Protein AF-0000000074515059 (afdb_homodimer)

Organism: Anas platyrhynchos platyrhynchos (NCBI:txid8840)

Structure (mmCIF, N/CA/C/O backbone):
data_AF-0000000074515059-model_v1
#
loop_
_entity.id
_entity.type
_entity.pdbx_description
1 polymer 'C-type lectin domain-containing protein'
#
loop_
_atom_site.group_PDB
_atom_site.id
_atom_site.type_symbol
_atom_site.label_atom_id
_atom_site.label_alt_id
_atom_site.label_comp_id
_atom_site.label_asym_id
_atom_site.label_entity_id
_atom_site.label_seq_id
_atom_site.pdbx_PDB_ins_code
_atom_sit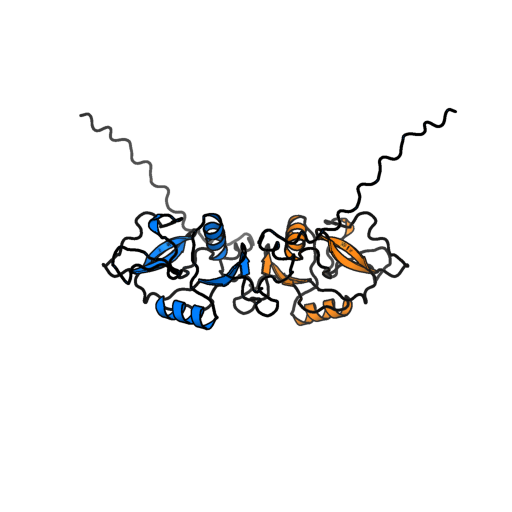e.Cartn_x
_atom_site.Cartn_y
_atom_site.Cartn_z
_atom_site.occupancy
_atom_site.B_iso_or_equiv
_atom_site.auth_seq_id
_atom_site.auth_comp_id
_atom_site.auth_asym_id
_atom_site.auth_atom_id
_atom_site.pdbx_PDB_model_num
ATOM 1 N N . CYS A 1 1 ? 17.422 -25.25 -57.438 1 23.22 1 CYS A N 1
ATOM 2 C CA . CYS A 1 1 ? 16.625 -24.969 -56.25 1 23.22 1 CYS A CA 1
ATOM 3 C C . CYS A 1 1 ? 17.469 -24.219 -55.219 1 23.22 1 CYS A C 1
ATOM 5 O O . CYS A 1 1 ? 18.422 -24.766 -54.688 1 23.22 1 CYS A O 1
ATOM 7 N N . PHE A 1 2 ? 18.172 -23.016 -55.125 1 25.89 2 PHE A N 1
ATOM 8 C CA . PHE A 1 2 ? 19.406 -22.266 -54.969 1 25.89 2 PHE A CA 1
ATOM 9 C C . PHE A 1 2 ? 19.5 -21.688 -53.562 1 25.89 2 PHE A C 1
ATOM 11 O O . PHE A 1 2 ? 18.562 -21.062 -53.062 1 25.89 2 PHE A O 1
ATOM 18 N N . THR A 1 3 ? 20.281 -22.219 -52.344 1 24.78 3 THR A N 1
ATOM 19 C CA . THR A 1 3 ? 20.172 -22.297 -50.906 1 24.78 3 THR A CA 1
ATOM 20 C C . THR A 1 3 ? 20.547 -20.969 -50.25 1 24.78 3 THR A C 1
ATOM 22 O O . THR A 1 3 ? 21.672 -20.5 -50.406 1 24.78 3 THR A O 1
ATOM 25 N N . ILE A 1 4 ? 20 -19.844 -50.125 1 27.27 4 ILE A N 1
ATOM 26 C CA . ILE A 1 4 ? 20.516 -18.484 -49.969 1 27.27 4 ILE A CA 1
ATOM 27 C C . ILE A 1 4 ? 21.031 -18.297 -48.531 1 27.27 4 ILE A C 1
ATOM 29 O O . ILE A 1 4 ? 20.344 -18.641 -47.594 1 27.27 4 ILE A O 1
ATOM 33 N N . SER A 1 5 ? 22.297 -18.297 -48.062 1 22.64 5 SER A N 1
ATOM 34 C CA . SER A 1 5 ? 23.094 -18.391 -46.844 1 22.64 5 SER A CA 1
ATOM 35 C C . SER A 1 5 ? 22.859 -17.188 -45.938 1 22.64 5 SER A C 1
ATOM 37 O O . SER A 1 5 ? 23.766 -16.375 -45.719 1 22.64 5 SER A O 1
ATOM 39 N N . TRP A 1 6 ? 21.766 -16.625 -45.688 1 29 6 TRP A N 1
ATOM 40 C CA . TRP A 1 6 ? 21.766 -15.258 -45.156 1 29 6 TRP A CA 1
ATOM 41 C C . TRP A 1 6 ? 22.5 -15.188 -43.812 1 29 6 TRP A C 1
ATOM 43 O O . TRP A 1 6 ? 22.359 -16.078 -42.969 1 29 6 TRP A O 1
ATOM 53 N N . PRO A 1 7 ? 23.578 -14.453 -43.594 1 28.53 7 PRO A N 1
ATOM 54 C CA . PRO A 1 7 ? 24.547 -14.414 -42.469 1 28.53 7 PRO A CA 1
ATOM 55 C C . PRO A 1 7 ? 23.875 -14.18 -41.125 1 28.53 7 PRO A C 1
ATOM 57 O O . PRO A 1 7 ? 22.828 -13.508 -41.062 1 28.53 7 PRO A O 1
ATOM 60 N N . ALA A 1 8 ? 24 -15 -40.125 1 26.5 8 ALA A N 1
ATOM 61 C CA . ALA A 1 8 ? 23.422 -15.25 -38.812 1 26.5 8 ALA A CA 1
ATOM 62 C C . ALA A 1 8 ? 23.656 -14.07 -37.875 1 26.5 8 ALA A C 1
ATOM 64 O O . ALA A 1 8 ? 24.812 -13.703 -37.625 1 26.5 8 ALA A O 1
ATOM 65 N N . LEU A 1 9 ? 23.016 -12.953 -38 1 27.75 9 LEU A N 1
ATOM 66 C CA . LEU A 1 9 ? 23.344 -11.789 -37.188 1 27.75 9 LEU A CA 1
ATOM 67 C C . LEU A 1 9 ? 23.594 -12.18 -35.75 1 27.75 9 LEU A C 1
ATOM 69 O O . LEU A 1 9 ? 22.906 -13.055 -35.219 1 27.75 9 LEU A O 1
ATOM 73 N N . PRO A 1 10 ? 24.75 -11.977 -35.25 1 27.33 10 PRO A N 1
ATOM 74 C CA . PRO A 1 10 ? 25.219 -12.383 -33.906 1 27.33 10 PRO A CA 1
ATOM 75 C C . PRO A 1 10 ? 24.234 -12.039 -32.812 1 27.33 10 PRO A C 1
ATOM 77 O O . PRO A 1 10 ? 23.438 -11.102 -32.938 1 27.33 10 PRO A O 1
ATOM 80 N N . LEU A 1 11 ? 23.766 -12.906 -32.156 1 25.47 11 LEU A N 1
ATOM 81 C CA . LEU A 1 11 ? 22.797 -12.977 -31.062 1 25.47 11 LEU A CA 1
ATOM 82 C C . LEU A 1 11 ? 23.156 -12.023 -29.938 1 25.47 11 LEU A C 1
ATOM 84 O O . LEU A 1 11 ? 24.312 -11.969 -29.516 1 25.47 11 LEU A O 1
ATOM 88 N N . PRO A 1 12 ? 22.562 -10.914 -29.844 1 24.06 12 PRO A N 1
ATOM 89 C CA . PRO A 1 12 ? 22.953 -9.906 -28.859 1 24.06 12 PRO A CA 1
ATOM 90 C C . PRO A 1 12 ? 23.266 -10.508 -27.484 1 24.06 12 PRO A C 1
ATOM 92 O O . PRO A 1 12 ? 22.688 -11.539 -27.125 1 24.06 12 PRO A O 1
ATOM 95 N N . THR A 1 13 ? 24.484 -10.547 -27.062 1 24.91 13 THR A N 1
ATOM 96 C CA . THR A 1 13 ? 25.109 -10.844 -25.781 1 24.91 13 THR A CA 1
ATOM 97 C C . THR A 1 13 ? 24.234 -10.359 -24.625 1 24.91 13 THR A C 1
ATOM 99 O O . THR A 1 13 ? 23.703 -9.25 -24.672 1 24.91 13 THR A O 1
ATOM 102 N N . CYS A 1 14 ? 23.547 -11.164 -24.031 1 24.34 14 CYS A N 1
ATOM 103 C CA . CYS A 1 14 ? 22.766 -11.039 -22.797 1 24.34 14 CYS A CA 1
ATOM 104 C C . CYS A 1 14 ? 23.5 -10.211 -21.766 1 24.34 14 CYS A C 1
ATOM 106 O O . CYS A 1 14 ? 24.625 -10.547 -21.375 1 24.34 14 CYS A O 1
ATOM 108 N N . LEU A 1 15 ? 23.453 -8.891 -21.844 1 24.7 15 LEU A N 1
ATOM 109 C CA . LEU A 1 15 ? 24.047 -7.895 -20.953 1 24.7 15 LEU A CA 1
ATOM 110 C C . LEU A 1 15 ? 24.031 -8.383 -19.5 1 24.7 15 LEU A C 1
ATOM 112 O O . LEU A 1 15 ? 22.984 -8.695 -18.953 1 24.7 15 LEU A O 1
ATOM 116 N N . VAL A 1 16 ? 24.938 -9.055 -19.031 1 26.5 16 VAL A N 1
ATOM 117 C CA . VAL A 1 16 ? 25.438 -9.172 -17.672 1 26.5 16 VAL A CA 1
ATOM 118 C C . VAL A 1 16 ? 25.328 -7.828 -16.953 1 26.5 16 VAL A C 1
ATOM 120 O O . VAL A 1 16 ? 25.812 -6.812 -17.453 1 26.5 16 VAL A O 1
ATOM 123 N N . CYS A 1 17 ? 24.234 -7.516 -16.391 1 28.61 17 CYS A N 1
ATOM 124 C CA . CYS A 1 17 ? 24.266 -6.297 -15.586 1 28.61 17 CYS A CA 1
ATOM 125 C C . CYS A 1 17 ? 25.578 -6.188 -14.82 1 28.61 17 CYS A C 1
ATOM 127 O O . CYS A 1 17 ? 25.828 -6.973 -13.906 1 28.61 17 CYS A O 1
ATOM 129 N N . GLU A 1 18 ? 26.594 -6.027 -15.445 1 27.62 18 GLU A N 1
ATOM 130 C CA . GLU A 1 18 ? 27.812 -5.547 -14.797 1 27.62 18 GLU A CA 1
ATOM 131 C C . GLU A 1 18 ? 27.5 -4.488 -13.75 1 27.62 18 GLU A C 1
ATOM 133 O O . GLU A 1 18 ? 26.734 -3.561 -14 1 27.62 18 GLU A O 1
ATOM 138 N N . GLU A 1 19 ? 27.641 -4.832 -12.469 1 30.92 19 GLU A N 1
ATOM 139 C CA . GLU A 1 19 ? 27.906 -3.977 -11.32 1 30.92 19 GLU A CA 1
ATOM 140 C C . GLU A 1 19 ? 28.891 -2.859 -11.672 1 30.92 19 GLU A C 1
ATOM 142 O O . GLU A 1 19 ? 30.094 -3.086 -11.742 1 30.92 19 GLU A O 1
ATOM 147 N N . GLU A 1 20 ? 28.703 -2.062 -12.664 1 30.72 20 GLU A N 1
ATOM 148 C CA . GLU A 1 20 ? 29.703 -0.989 -12.672 1 30.72 20 GLU A CA 1
ATOM 149 C C . GLU A 1 20 ? 29.797 -0.326 -11.297 1 30.72 20 GLU A C 1
ATOM 151 O O . GLU A 1 20 ? 28.781 -0.035 -10.664 1 30.72 20 GLU A O 1
ATOM 156 N N . GLU A 1 21 ? 30.938 -0.266 -10.5 1 32.47 21 GLU A N 1
ATOM 157 C CA . GLU A 1 21 ? 31.547 0.216 -9.258 1 32.47 21 GLU A CA 1
ATOM 158 C C . GLU A 1 21 ? 31.109 1.643 -8.945 1 32.47 21 GLU A C 1
ATOM 160 O O . GLU A 1 21 ? 30.828 1.974 -7.789 1 32.47 21 GLU A O 1
ATOM 165 N N . GLY A 1 22 ? 31.578 2.744 -9.648 1 31.02 22 GLY A N 1
ATOM 166 C CA . GLY A 1 22 ? 32 4.047 -9.172 1 31.02 22 GLY A CA 1
ATOM 167 C C . GLY A 1 22 ? 30.859 4.945 -8.742 1 31.02 22 GLY A C 1
ATOM 168 O O . GLY A 1 22 ? 31.031 5.773 -7.848 1 31.02 22 GLY A O 1
ATOM 169 N N . LEU A 1 23 ? 30.062 5.598 -9.656 1 32.12 23 LEU A N 1
ATOM 170 C CA . LEU A 1 23 ? 29.234 6.754 -9.312 1 32.12 23 LEU A CA 1
ATOM 171 C C . LEU A 1 23 ? 28.094 6.352 -8.398 1 32.12 23 LEU A C 1
ATOM 173 O O . LEU A 1 23 ? 27.547 5.254 -8.531 1 32.12 23 LEU A O 1
ATOM 177 N N . GLY A 1 24 ? 27.938 6.902 -7.152 1 34 24 GLY A N 1
ATOM 178 C CA . GLY A 1 24 ? 27.031 6.77 -6.02 1 34 24 GLY A CA 1
ATOM 179 C C . GLY A 1 24 ? 25.594 6.492 -6.43 1 34 24 GLY A C 1
ATOM 180 O O . GLY A 1 24 ? 24.688 7.25 -6.082 1 34 24 GLY A O 1
ATOM 181 N N . PHE A 1 25 ? 25.453 6.207 -7.68 1 35.59 25 PHE A N 1
ATOM 182 C CA . PHE A 1 25 ? 24.062 6.039 -8.07 1 35.59 25 PHE A CA 1
ATOM 183 C C . PHE A 1 25 ? 23.328 5.109 -7.109 1 35.59 25 PHE A C 1
ATOM 185 O O . PHE A 1 25 ? 23.812 4.008 -6.82 1 35.59 25 PHE A O 1
ATOM 192 N N . ARG A 1 26 ? 22.609 5.738 -6.188 1 37.44 26 ARG A N 1
ATOM 193 C CA . ARG A 1 26 ? 21.734 4.926 -5.336 1 37.44 26 ARG A CA 1
ATOM 194 C C . ARG A 1 26 ? 21.219 3.705 -6.09 1 37.44 26 ARG A C 1
ATOM 196 O O . ARG A 1 26 ? 20.672 3.832 -7.188 1 37.44 26 ARG A O 1
ATOM 203 N N . ALA A 1 27 ? 21.844 2.652 -6.047 1 42.72 27 ALA A N 1
ATOM 204 C CA . ALA A 1 27 ? 21.453 1.366 -6.617 1 42.72 27 ALA A CA 1
ATOM 205 C C . ALA A 1 27 ? 19.938 1.281 -6.777 1 42.72 27 ALA A C 1
ATOM 207 O O . ALA A 1 27 ? 19.188 1.795 -5.941 1 42.72 27 ALA A O 1
ATOM 208 N N . PRO A 1 28 ? 19.406 1.397 -8.008 1 44.19 28 PRO A N 1
ATOM 209 C CA . PRO A 1 28 ? 17.969 1.198 -8.141 1 44.19 28 PRO A CA 1
ATOM 210 C C . PRO A 1 28 ? 17.375 0.315 -7.039 1 44.19 28 PRO A C 1
ATOM 212 O O . PRO A 1 28 ? 18.062 -0.595 -6.555 1 44.19 28 PRO A O 1
ATOM 215 N N . VAL A 1 29 ? 16.859 0.872 -5.988 1 46.47 29 VAL A N 1
ATOM 216 C CA . VAL A 1 29 ? 16.156 0.004 -5.047 1 46.47 29 VAL A CA 1
ATOM 217 C C . VAL A 1 29 ? 15.812 -1.323 -5.719 1 46.47 29 VAL A C 1
ATOM 219 O O . VAL A 1 29 ? 15.133 -1.348 -6.746 1 46.47 29 VAL A O 1
ATOM 222 N N . ARG A 1 30 ? 16.656 -2.191 -5.859 1 51.94 30 ARG A N 1
ATOM 223 C CA . ARG A 1 30 ? 16.312 -3.58 -6.164 1 51.94 30 ARG A CA 1
ATOM 224 C C . ARG A 1 30 ? 14.828 -3.848 -5.941 1 51.94 30 ARG A C 1
ATOM 226 O O . ARG A 1 30 ? 14.188 -3.164 -5.145 1 51.94 30 ARG A O 1
ATOM 233 N N . GLU A 1 31 ? 14.094 -4.449 -7 1 66.25 31 GLU A N 1
ATOM 234 C CA . GLU A 1 31 ? 12.781 -5.031 -7.258 1 66.25 31 GLU A CA 1
ATOM 235 C C . GLU A 1 31 ? 12.266 -5.801 -6.043 1 66.25 31 GLU A C 1
ATOM 237 O O . GLU A 1 31 ? 11.852 -6.953 -6.164 1 66.25 31 GLU A O 1
ATOM 242 N N . LEU A 1 32 ? 12.602 -5.203 -4.855 1 83.75 32 LEU A N 1
ATOM 243 C CA . LEU A 1 32 ? 12.133 -5.926 -3.676 1 83.75 32 LEU A CA 1
ATOM 244 C C . LEU A 1 32 ? 10.609 -5.918 -3.598 1 83.75 32 LEU A C 1
ATOM 246 O O . LEU A 1 32 ? 9.977 -4.898 -3.879 1 83.75 32 LEU A O 1
ATOM 250 N N . VAL A 1 33 ? 10.117 -6.973 -3.322 1 89.31 33 VAL A N 1
ATOM 251 C CA . VAL A 1 33 ? 8.672 -7.121 -3.168 1 89.31 33 VAL A CA 1
ATOM 252 C C . VAL A 1 33 ? 8.172 -6.215 -2.047 1 89.31 33 VAL A C 1
ATOM 254 O O . VAL A 1 33 ? 7.074 -5.664 -2.127 1 89.31 33 VAL A O 1
ATOM 257 N N . PHE A 1 34 ? 9.102 -6.051 -1.022 1 93 34 PHE A N 1
ATOM 258 C CA . PHE A 1 34 ? 8.789 -5.188 0.112 1 93 34 PHE A CA 1
ATOM 259 C C . PHE A 1 34 ? 9.906 -4.18 0.349 1 93 34 PHE A C 1
ATOM 261 O O . PHE A 1 34 ? 10.695 -4.328 1.281 1 93 34 PHE A O 1
ATOM 268 N N . PRO A 1 35 ? 9.852 -3.078 -0.308 1 92 35 PRO A N 1
ATOM 269 C CA . PRO A 1 35 ? 10.945 -2.111 -0.227 1 92 35 PRO A CA 1
ATOM 270 C C . PRO A 1 35 ? 11.133 -1.549 1.181 1 92 35 PRO A C 1
ATOM 272 O O . PRO A 1 35 ? 12.258 -1.243 1.583 1 92 35 PRO A O 1
ATOM 275 N N . CYS A 1 36 ? 10.102 -1.435 1.933 1 95.56 36 CYS A N 1
ATOM 276 C CA . CYS A 1 36 ? 10.195 -0.888 3.281 1 95.56 36 CYS A CA 1
ATOM 277 C C . CYS A 1 36 ? 10.508 -1.983 4.293 1 95.56 36 CYS A C 1
ATOM 279 O O . CYS A 1 36 ? 10.641 -1.712 5.488 1 95.56 36 CYS A O 1
ATOM 281 N N . GLY A 1 37 ? 10.609 -3.164 3.85 1 92.5 37 GLY A N 1
ATOM 282 C CA . GLY A 1 37 ? 10.883 -4.301 4.711 1 92.5 37 GLY A CA 1
ATOM 283 C C . GLY A 1 37 ? 9.656 -5.172 4.949 1 92.5 37 GLY A C 1
ATOM 284 O O . GLY A 1 37 ? 8.547 -4.656 5.125 1 92.5 37 GLY A O 1
ATOM 285 N N . PRO A 1 38 ? 9.859 -6.488 4.93 1 90.31 38 PRO A N 1
ATOM 286 C CA . PRO A 1 38 ? 8.734 -7.398 5.16 1 90.31 38 PRO A CA 1
ATOM 287 C C . PRO A 1 38 ? 8.133 -7.254 6.555 1 90.31 38 PRO A C 1
ATOM 289 O O . PRO A 1 38 ? 6.984 -7.645 6.773 1 90.31 38 PRO A O 1
ATOM 292 N N . GLU A 1 39 ? 8.922 -6.66 7.453 1 90.88 39 GLU A N 1
ATOM 293 C CA . GLU A 1 39 ? 8.453 -6.473 8.82 1 90.88 39 GLU A CA 1
ATOM 294 C C . GLU A 1 39 ? 7.797 -5.105 8.992 1 90.88 39 GLU A C 1
ATOM 296 O O . GLU A 1 39 ? 7.285 -4.789 10.07 1 90.88 39 GLU A O 1
ATOM 301 N N . ALA A 1 40 ? 7.762 -4.348 7.934 1 92.81 40 ALA A N 1
ATOM 302 C CA . ALA A 1 40 ? 7.176 -3.01 7.973 1 92.81 40 ALA A CA 1
ATOM 303 C C . ALA A 1 40 ? 6.059 -2.871 6.941 1 92.81 40 ALA A C 1
ATOM 305 O O . ALA A 1 40 ? 6.043 -1.918 6.16 1 92.81 40 ALA A O 1
ATOM 306 N N . ARG A 1 41 ? 5.098 -3.693 7.023 1 90.62 41 ARG A N 1
ATOM 307 C CA . ARG A 1 41 ? 4.066 -3.785 5.992 1 90.62 41 ARG A CA 1
ATOM 308 C C . ARG A 1 41 ? 3.059 -2.648 6.125 1 90.62 41 ARG A C 1
ATOM 310 O O . ARG A 1 41 ? 2.264 -2.41 5.215 1 90.62 41 ARG A O 1
ATOM 317 N N . GLU A 1 42 ? 3.221 -1.936 7.223 1 94.06 42 GLU A N 1
ATOM 318 C CA . GLU A 1 42 ? 2.332 -0.792 7.402 1 94.06 42 GLU A CA 1
ATOM 319 C C . GLU A 1 42 ? 2.902 0.461 6.746 1 94.06 42 GLU A C 1
ATOM 321 O O . GLU A 1 42 ? 2.234 1.495 6.684 1 94.06 42 GLU A O 1
ATOM 326 N N . TRP A 1 43 ? 4.09 0.325 6.309 1 96.62 43 TRP A N 1
ATOM 327 C CA . TRP A 1 43 ? 4.734 1.434 5.613 1 96.62 43 TRP A CA 1
ATOM 328 C C . TRP A 1 43 ? 4.598 1.282 4.102 1 96.62 43 TRP A C 1
ATOM 330 O O . TRP A 1 43 ? 4.711 0.175 3.568 1 96.62 43 TRP A O 1
ATOM 340 N N . GLU A 1 44 ? 4.363 2.357 3.441 1 95.5 44 GLU A N 1
ATOM 341 C CA . GLU A 1 44 ? 4.176 2.361 1.994 1 95.5 44 GLU A CA 1
ATOM 342 C C . GLU A 1 44 ? 5.344 3.041 1.286 1 95.5 44 GLU A C 1
ATOM 344 O O . GLU A 1 44 ? 5.793 4.109 1.704 1 95.5 44 GLU A O 1
ATOM 349 N N . TYR A 1 45 ? 5.758 2.426 0.228 1 94.69 45 TYR A N 1
ATOM 350 C CA . TYR A 1 45 ? 6.93 2.91 -0.491 1 94.69 45 TYR A CA 1
ATOM 351 C C . TYR A 1 45 ? 6.539 3.953 -1.533 1 94.69 45 TYR A C 1
ATOM 353 O O . TYR A 1 45 ? 5.535 3.795 -2.23 1 94.69 45 TYR A O 1
ATOM 361 N N . PHE A 1 46 ? 7.387 5.023 -1.582 1 96.06 46 PHE A N 1
ATOM 362 C CA . PHE A 1 46 ? 7.301 5.977 -2.682 1 96.06 46 PHE A CA 1
ATOM 363 C C . PHE A 1 46 ? 8.625 6.711 -2.865 1 96.06 46 PHE A C 1
ATOM 365 O O . PHE A 1 46 ? 9.109 7.363 -1.938 1 96.06 46 PHE A O 1
ATOM 372 N N . ASP A 1 47 ? 9.242 6.547 -3.939 1 94.25 47 ASP A N 1
ATOM 373 C CA . ASP A 1 47 ? 10.391 7.328 -4.402 1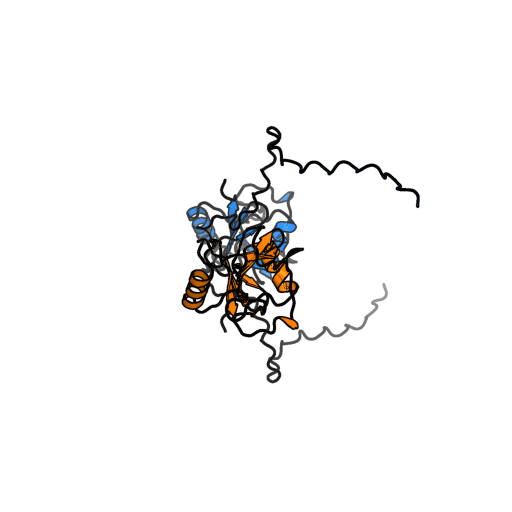 94.25 47 ASP A CA 1
ATOM 374 C C . ASP A 1 47 ? 11.516 7.324 -3.369 1 94.25 47 ASP A C 1
ATOM 376 O O . ASP A 1 47 ? 11.992 8.383 -2.957 1 94.25 47 ASP A O 1
ATOM 380 N N . GLY A 1 48 ? 11.859 6.195 -2.992 1 94.38 48 GLY A N 1
ATOM 381 C CA . GLY A 1 48 ? 13.047 6.047 -2.166 1 94.38 48 GLY A CA 1
ATOM 382 C C . GLY A 1 48 ? 12.766 6.223 -0.686 1 94.38 48 GLY A C 1
ATOM 383 O O . GLY A 1 48 ? 13.695 6.203 0.13 1 94.38 48 GLY A O 1
ATOM 384 N N . LYS A 1 49 ? 11.492 6.387 -0.382 1 97.25 49 LYS A N 1
ATOM 385 C CA . LYS A 1 49 ? 11.125 6.566 1.021 1 97.25 49 LYS A CA 1
ATOM 386 C C . LYS A 1 49 ? 9.922 5.703 1.392 1 97.25 49 LYS A C 1
ATOM 388 O O . LYS A 1 49 ? 9.242 5.176 0.514 1 97.25 49 LYS A O 1
ATOM 393 N N . CYS A 1 50 ? 9.789 5.516 2.686 1 98.12 50 CYS A N 1
ATOM 394 C CA . CYS A 1 50 ? 8.656 4.793 3.258 1 98.12 50 CYS A CA 1
ATOM 395 C C . CYS A 1 50 ? 7.781 5.719 4.094 1 98.12 50 CYS A C 1
ATOM 397 O O . CYS A 1 50 ? 8.289 6.566 4.828 1 98.12 50 CYS A O 1
ATOM 399 N N . TYR A 1 51 ? 6.516 5.527 3.947 1 98.56 51 TYR A N 1
ATOM 400 C CA . TYR A 1 51 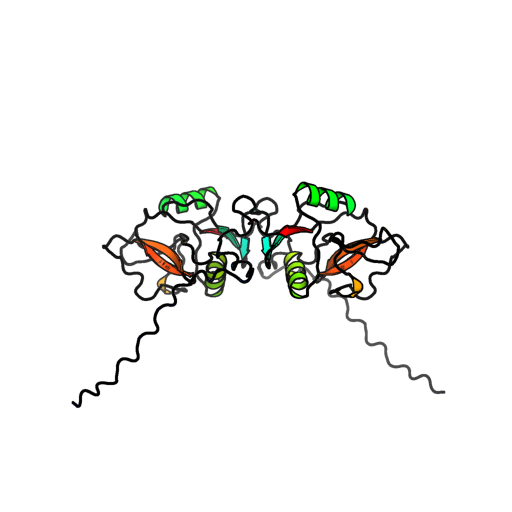? 5.555 6.426 4.574 1 98.56 51 TYR A CA 1
ATOM 401 C C . TYR A 1 51 ? 4.586 5.656 5.461 1 98.56 51 TYR A C 1
ATOM 403 O O . TYR A 1 51 ? 4.141 4.562 5.105 1 98.56 51 TYR A O 1
ATOM 411 N N . TYR A 1 52 ? 4.301 6.234 6.59 1 98.38 52 TYR A N 1
ATOM 412 C CA . TYR A 1 52 ? 3.348 5.691 7.551 1 98.38 52 TYR A CA 1
ATOM 413 C C . TYR A 1 52 ? 2.133 6.602 7.688 1 98.38 52 TYR A C 1
ATOM 415 O O . TYR A 1 52 ? 2.264 7.77 8.07 1 98.38 52 TYR A O 1
ATOM 423 N N . PHE A 1 53 ? 0.989 6.07 7.293 1 98 53 PHE A N 1
ATOM 424 C CA . PHE A 1 53 ? -0.278 6.766 7.473 1 98 53 PHE A CA 1
ATOM 425 C C . PHE A 1 53 ? -0.965 6.316 8.758 1 98 53 PHE A C 1
ATOM 427 O O . PHE A 1 53 ? -1.365 5.156 8.883 1 98 53 PHE A O 1
ATOM 434 N N . SER A 1 54 ? -1.169 7.258 9.672 1 97.88 54 SER A N 1
ATOM 435 C CA . SER A 1 54 ? -1.617 6.895 11.016 1 97.88 54 SER A CA 1
ATOM 436 C C . SER A 1 54 ? -3.078 6.457 11.008 1 97.88 54 SER A C 1
ATOM 438 O O . SER A 1 54 ? -3.842 6.836 10.117 1 97.88 54 SER A O 1
ATOM 440 N N . ILE A 1 55 ? -3.416 5.668 12.023 1 95.12 55 ILE A N 1
ATOM 441 C CA . ILE A 1 55 ? -4.805 5.309 12.289 1 95.12 55 ILE A CA 1
ATOM 442 C C . ILE A 1 55 ? -5.363 6.211 13.391 1 95.12 55 ILE A C 1
ATOM 444 O O . ILE A 1 55 ? -6.504 6.676 13.297 1 95.12 55 ILE A O 1
ATOM 448 N N . ASP A 1 56 ? -4.465 6.59 14.258 1 96.44 56 ASP A N 1
ATOM 449 C CA . ASP A 1 56 ? -4.863 7.426 15.391 1 96.44 56 ASP A CA 1
ATOM 450 C C . ASP A 1 56 ? -4.797 8.906 15.023 1 96.44 56 ASP A C 1
ATOM 452 O O . ASP A 1 56 ? -4 9.312 14.18 1 96.44 56 ASP A O 1
ATOM 456 N N . ARG A 1 57 ? -5.668 9.609 15.711 1 98.19 57 ARG A N 1
ATOM 457 C CA . ARG A 1 57 ? -5.645 11.062 15.617 1 98.19 57 ARG A CA 1
ATOM 458 C C . ARG A 1 57 ? -4.98 11.68 16.844 1 98.19 57 ARG A C 1
ATOM 460 O O . ARG A 1 57 ? -5.156 11.188 17.969 1 98.19 57 ARG A O 1
ATOM 467 N N . MET A 1 58 ? -4.238 12.742 16.625 1 98.81 58 MET A N 1
ATOM 468 C CA . MET A 1 58 ? -3.572 13.414 17.734 1 98.81 58 MET A CA 1
ATOM 469 C C . MET A 1 58 ? -3.125 14.82 17.344 1 98.81 58 MET A C 1
ATOM 471 O O . MET A 1 58 ? -3.393 15.266 16.219 1 98.81 58 MET A O 1
ATOM 475 N N . SER A 1 59 ? -2.555 15.547 18.266 1 98.88 59 SER A N 1
ATOM 476 C CA . SER A 1 59 ? -2.031 16.875 18.016 1 98.88 59 SER A CA 1
ATOM 477 C C . SER A 1 59 ? -0.741 16.828 17.203 1 98.88 59 SER A C 1
ATOM 479 O O . SER A 1 59 ? -0.142 15.758 17.047 1 98.88 59 SER A O 1
ATOM 481 N N . TRP A 1 60 ? -0.371 17.984 16.734 1 98.88 60 TRP A N 1
ATOM 482 C CA . TRP A 1 60 ? 0.809 18.047 15.883 1 98.88 60 TRP A CA 1
ATOM 483 C C . TRP A 1 60 ? 2.061 17.625 16.641 1 98.88 60 TRP A C 1
ATOM 485 O O . TRP A 1 60 ? 2.873 16.844 16.141 1 98.88 60 TRP A O 1
ATOM 495 N N . TYR A 1 61 ? 2.17 18.062 17.875 1 98.81 61 TYR A N 1
ATOM 496 C CA . TYR A 1 61 ? 3.377 17.781 18.641 1 98.81 61 TYR A CA 1
ATOM 497 C C . TYR A 1 61 ? 3.43 16.312 19.062 1 98.81 61 TYR A C 1
ATOM 499 O O . TYR A 1 61 ? 4.5 15.703 19.062 1 98.81 61 TYR A O 1
ATOM 507 N N . LYS A 1 62 ? 2.324 15.758 19.391 1 98.88 62 LYS A N 1
ATOM 508 C CA . LYS A 1 62 ? 2.275 14.328 19.688 1 98.88 62 LYS A CA 1
ATOM 509 C C . LYS A 1 62 ? 2.596 13.5 18.438 1 98.88 62 LYS A C 1
ATOM 511 O O . LYS A 1 62 ? 3.289 12.484 18.531 1 98.88 62 LYS A O 1
ATOM 516 N N . ALA A 1 63 ? 2.062 13.945 17.359 1 98.94 63 ALA A N 1
ATOM 517 C CA . ALA A 1 63 ? 2.354 13.281 16.094 1 98.94 63 ALA A CA 1
ATOM 518 C C . ALA A 1 63 ? 3.848 13.305 15.797 1 98.94 63 ALA A C 1
ATOM 520 O O . ALA A 1 63 ? 4.422 12.297 15.383 1 98.94 63 ALA A O 1
ATOM 521 N N . LYS A 1 64 ? 4.445 14.492 15.992 1 98.94 64 LYS A N 1
ATOM 522 C CA . LYS A 1 64 ? 5.887 14.625 15.805 1 98.94 64 LYS A CA 1
ATOM 523 C C . LYS A 1 64 ? 6.648 13.617 16.656 1 98.94 64 LYS A C 1
ATOM 525 O O . LYS A 1 64 ? 7.547 12.93 16.156 1 98.94 64 LYS A O 1
ATOM 530 N N . THR A 1 65 ? 6.258 13.5 17.844 1 98.88 65 THR A N 1
ATOM 531 C CA . THR A 1 65 ? 6.91 12.594 18.781 1 98.88 65 THR A CA 1
ATOM 532 C C . THR A 1 65 ? 6.699 11.141 18.359 1 98.88 65 THR A C 1
ATOM 534 O O . THR A 1 65 ? 7.625 10.328 18.422 1 98.88 65 THR A O 1
ATOM 537 N N . GLN A 1 66 ? 5.48 10.82 17.969 1 98.75 66 GLN A N 1
ATOM 538 C CA . GLN A 1 66 ? 5.184 9.461 17.531 1 98.75 66 GLN A CA 1
ATOM 539 C C . GLN A 1 66 ? 6.047 9.062 16.344 1 98.75 66 GLN A C 1
ATOM 541 O O . GLN A 1 66 ? 6.574 7.953 16.297 1 98.75 66 GLN A O 1
ATOM 546 N N . CYS A 1 67 ? 6.18 9.945 15.383 1 98.88 67 CYS A N 1
ATOM 547 C CA . CYS A 1 67 ? 7.035 9.664 14.234 1 98.88 67 CYS A CA 1
ATOM 548 C C . CYS A 1 67 ? 8.484 9.469 14.672 1 98.88 67 CYS A C 1
ATOM 550 O O . CYS A 1 67 ? 9.156 8.539 14.203 1 98.88 67 CYS A O 1
ATOM 552 N N . GLU A 1 68 ? 8.93 10.305 15.547 1 98.81 68 GLU A N 1
ATOM 553 C CA . GLU A 1 68 ? 10.297 10.172 16.047 1 98.81 68 GLU A CA 1
ATOM 554 C C . GLU A 1 68 ? 10.5 8.844 16.766 1 98.81 68 GLU A C 1
ATOM 556 O O . GLU A 1 68 ? 11.555 8.211 16.609 1 98.81 68 GLU A O 1
ATOM 561 N N . GLU A 1 69 ? 9.523 8.422 17.484 1 98.44 69 GLU A N 1
ATOM 562 C CA . GLU A 1 69 ? 9.594 7.145 18.188 1 98.44 69 GLU A CA 1
ATOM 563 C C . GLU A 1 69 ? 9.688 5.977 17.203 1 98.44 69 GLU A C 1
ATOM 565 O O . GLU A 1 69 ? 10.242 4.93 17.531 1 98.44 69 GLU A O 1
ATOM 570 N N . MET A 1 70 ? 9.203 6.207 16.016 1 97.75 70 MET A N 1
ATOM 571 C CA . MET A 1 70 ? 9.281 5.188 14.977 1 97.75 70 MET A CA 1
ATOM 572 C C . MET A 1 70 ? 10.508 5.402 14.102 1 97.75 70 MET A C 1
ATOM 574 O O . MET A 1 70 ? 10.539 4.98 12.945 1 97.75 70 MET A O 1
ATOM 578 N N . HIS A 1 71 ? 11.492 6.105 14.594 1 97.75 71 HIS A N 1
ATOM 579 C CA . HIS A 1 71 ? 12.734 6.402 13.898 1 97.75 71 HIS A CA 1
ATOM 580 C C . HIS A 1 71 ? 12.469 7.02 12.523 1 97.75 71 HIS A C 1
ATOM 582 O O . HIS A 1 71 ? 13.062 6.617 11.531 1 97.75 71 HIS A O 1
ATOM 588 N N . SER A 1 72 ? 11.562 7.848 12.539 1 98.69 72 SER A N 1
ATOM 589 C CA . SER A 1 72 ? 11.117 8.586 11.359 1 98.69 72 SER A CA 1
ATOM 590 C C . SER A 1 72 ? 10.812 10.047 11.703 1 98.69 72 SER A C 1
ATOM 592 O O . SER A 1 72 ? 11.289 10.562 12.719 1 98.69 72 SER A O 1
ATOM 594 N N . ARG A 1 73 ? 10.125 10.781 10.812 1 98.81 73 ARG A N 1
ATOM 595 C CA . ARG A 1 73 ? 9.703 12.156 11.023 1 98.81 73 ARG A CA 1
ATOM 596 C C . ARG A 1 73 ? 8.383 12.445 10.328 1 98.81 73 ARG A C 1
ATOM 598 O O . ARG A 1 73 ? 7.969 11.695 9.445 1 98.81 73 ARG A O 1
ATOM 605 N N . LEU A 1 74 ? 7.773 13.508 10.75 1 98.94 74 LEU A N 1
ATOM 606 C CA . LEU A 1 74 ? 6.648 13.984 9.953 1 98.94 74 LEU A CA 1
ATOM 607 C C . LEU A 1 74 ? 7.082 14.273 8.516 1 98.94 74 LEU A C 1
ATOM 609 O O . LEU A 1 74 ? 8.172 14.812 8.289 1 98.94 74 LEU A O 1
ATOM 613 N N . ALA A 1 75 ? 6.207 13.992 7.613 1 98.88 75 ALA A N 1
ATOM 614 C CA . ALA A 1 75 ? 6.555 13.977 6.195 1 98.88 75 ALA A CA 1
ATOM 615 C C . ALA A 1 75 ? 6.867 15.383 5.695 1 98.88 75 ALA A C 1
ATOM 617 O O . ALA A 1 75 ? 6.203 16.344 6.082 1 98.88 75 ALA A O 1
ATOM 618 N N . ILE A 1 76 ? 7.895 15.453 4.867 1 98.44 76 ILE A N 1
ATOM 619 C CA . ILE A 1 76 ? 8.289 16.656 4.145 1 98.44 76 ILE A CA 1
ATOM 620 C C . ILE A 1 76 ? 7.785 16.578 2.703 1 98.44 76 ILE A C 1
ATOM 622 O O . ILE A 1 76 ? 8.133 15.648 1.967 1 98.44 76 ILE A O 1
ATOM 626 N N . ILE A 1 77 ? 6.906 17.453 2.33 1 98.12 77 ILE A N 1
ATOM 627 C CA . ILE A 1 77 ? 6.41 17.469 0.958 1 98.12 77 ILE A CA 1
ATOM 628 C C . ILE A 1 77 ? 7.133 18.547 0.159 1 98.12 77 ILE A C 1
ATOM 630 O O . ILE A 1 77 ? 6.766 19.719 0.218 1 98.12 77 ILE A O 1
ATOM 634 N N . ASN A 1 78 ? 8.07 18.109 -0.572 1 96.25 78 ASN A N 1
ATOM 635 C CA . ASN A 1 78 ? 8.945 19.094 -1.201 1 96.25 78 ASN A CA 1
ATOM 636 C C . ASN A 1 78 ? 9 18.906 -2.715 1 96.25 78 ASN A C 1
ATOM 638 O O . ASN A 1 78 ? 9.906 19.406 -3.375 1 96.25 78 ASN A O 1
ATOM 642 N N . SER A 1 79 ? 8.07 18.156 -3.275 1 95.81 79 SER A N 1
ATOM 643 C CA . SER A 1 79 ? 7.992 17.969 -4.719 1 95.81 79 SER A CA 1
ATOM 644 C C . SER A 1 79 ? 6.555 17.719 -5.168 1 95.81 79 SER A C 1
ATOM 646 O O . SER A 1 79 ? 5.719 17.281 -4.371 1 95.81 79 SER A O 1
ATOM 648 N N . PHE A 1 80 ? 6.398 18.016 -6.426 1 96.62 80 PHE A N 1
ATOM 649 C CA . PHE A 1 80 ? 5.078 17.797 -7.008 1 96.62 80 PHE A CA 1
ATOM 650 C C . PHE A 1 80 ? 4.715 16.312 -6.98 1 96.62 80 PHE A C 1
ATOM 652 O O . PHE A 1 80 ? 3.57 15.953 -6.699 1 96.62 80 PHE A O 1
ATOM 659 N N . ALA A 1 81 ? 5.672 15.461 -7.242 1 97.06 81 ALA A N 1
ATOM 660 C CA . ALA A 1 81 ? 5.434 14.016 -7.23 1 97.06 81 ALA A CA 1
ATOM 661 C C . ALA A 1 81 ? 5.004 13.539 -5.844 1 97.06 81 ALA A C 1
ATOM 663 O O . ALA A 1 81 ? 4.035 12.789 -5.711 1 97.06 81 ALA A O 1
ATOM 664 N N . LYS A 1 82 ? 5.727 13.922 -4.879 1 97.25 82 LYS A N 1
ATOM 665 C CA . LYS A 1 82 ? 5.379 13.547 -3.512 1 97.25 82 LYS A CA 1
ATOM 666 C C . LYS A 1 82 ? 4.016 14.109 -3.115 1 97.25 82 LYS A C 1
ATOM 668 O O . LYS A 1 82 ? 3.229 13.43 -2.451 1 97.25 82 LYS A O 1
ATOM 673 N N . GLN A 1 83 ? 3.688 15.359 -3.531 1 98.06 83 GLN A N 1
ATOM 674 C CA . GLN A 1 83 ? 2.379 15.961 -3.289 1 98.06 83 GLN A CA 1
ATOM 675 C C . GLN A 1 83 ? 1.263 15.109 -3.877 1 98.06 83 GLN A C 1
ATOM 677 O O . GLN A 1 83 ? 0.256 14.852 -3.213 1 98.06 83 GLN A O 1
ATOM 682 N N . ASN A 1 84 ? 1.428 14.703 -5.055 1 97.5 84 ASN A N 1
ATOM 683 C CA . ASN A 1 84 ? 0.425 13.875 -5.719 1 97.5 84 ASN A CA 1
ATOM 684 C C . ASN A 1 84 ? 0.229 12.547 -4.996 1 97.5 84 ASN A C 1
ATOM 686 O O . ASN A 1 84 ? -0.903 12.102 -4.805 1 97.5 84 ASN A O 1
ATOM 690 N N . PHE A 1 85 ? 1.295 11.953 -4.633 1 96.75 85 PHE A N 1
ATOM 691 C CA . PHE A 1 85 ? 1.252 10.703 -3.875 1 96.75 85 PHE A CA 1
ATOM 692 C C . PHE A 1 85 ? 0.437 10.875 -2.6 1 96.75 85 PHE A C 1
ATOM 694 O O . PHE A 1 85 ? -0.465 10.086 -2.32 1 96.75 85 PHE A O 1
ATOM 701 N N . VAL A 1 86 ? 0.726 11.938 -1.876 1 97.88 86 VAL A N 1
ATOM 702 C CA . VAL A 1 86 ? 0.069 12.211 -0.601 1 97.88 86 VAL A CA 1
ATOM 703 C C . VAL A 1 86 ? -1.407 12.516 -0.834 1 97.88 86 VAL A C 1
ATOM 705 O O . VAL A 1 86 ? -2.275 12.016 -0.113 1 97.88 86 VAL A O 1
ATOM 708 N N . MET A 1 87 ? -1.7 13.289 -1.847 1 96.75 87 MET A N 1
ATOM 709 C CA . MET A 1 87 ? -3.07 13.672 -2.174 1 96.75 87 MET A CA 1
ATOM 710 C C . MET A 1 87 ? -3.932 12.445 -2.438 1 96.75 87 MET A C 1
ATOM 712 O O . MET A 1 87 ? -5.027 12.32 -1.886 1 96.75 87 MET A O 1
ATOM 716 N N . PHE A 1 88 ? -3.412 11.586 -3.168 1 92.62 88 PHE A N 1
ATOM 717 C CA . PHE A 1 88 ? -4.176 10.406 -3.549 1 92.62 88 PHE A CA 1
ATOM 718 C C . PHE A 1 88 ? -4.324 9.453 -2.369 1 92.62 88 PHE A C 1
ATOM 720 O O . PHE A 1 88 ? -5.371 8.828 -2.197 1 92.62 88 PHE A O 1
ATOM 727 N N . ARG A 1 89 ? -3.367 9.422 -1.595 1 94.56 89 ARG A N 1
ATOM 728 C CA . ARG A 1 89 ? -3.348 8.398 -0.554 1 94.56 89 ARG A CA 1
ATOM 729 C C . ARG A 1 89 ? -4.152 8.844 0.665 1 94.56 89 ARG A C 1
ATOM 731 O O . ARG A 1 89 ? -4.707 8.008 1.384 1 94.56 89 ARG A O 1
ATOM 738 N N . THR A 1 90 ? -4.242 10.094 0.884 1 95.81 90 THR A N 1
ATOM 739 C CA . THR A 1 90 ? -4.883 10.57 2.105 1 95.81 90 THR A CA 1
ATOM 740 C C . THR A 1 90 ? -6.395 10.656 1.928 1 95.81 90 THR A C 1
ATOM 742 O O . THR A 1 90 ? -7.133 10.812 2.904 1 95.81 90 THR A O 1
ATOM 745 N N . ARG A 1 91 ? -6.938 10.555 0.749 1 91.19 91 ARG A N 1
ATOM 746 C CA . ARG A 1 91 ? -8.359 10.453 0.445 1 91.19 91 ARG A CA 1
ATOM 747 C C . ARG A 1 91 ? -9.141 11.578 1.115 1 91.19 91 ARG A C 1
ATOM 749 O O . ARG A 1 91 ? -10.156 11.328 1.77 1 91.19 91 ARG A O 1
ATOM 756 N N . ASN A 1 92 ? -8.625 12.742 1.073 1 93.5 92 ASN A N 1
ATOM 757 C CA . ASN A 1 92 ? -9.273 13.977 1.497 1 93.5 92 ASN A CA 1
ATOM 758 C C . ASN A 1 92 ? -9.344 14.078 3.018 1 93.5 92 ASN A C 1
ATOM 760 O O . ASN A 1 92 ? -10.039 14.945 3.555 1 93.5 92 ASN A O 1
ATOM 764 N N . GLU A 1 93 ? -8.688 13.172 3.756 1 96.12 93 GLU A N 1
ATOM 765 C CA . GLU A 1 93 ? -8.609 13.258 5.211 1 96.12 93 GLU A CA 1
ATOM 766 C C . GLU A 1 93 ? -7.477 14.188 5.645 1 96.12 93 GLU A C 1
ATOM 768 O O . GLU A 1 93 ? -6.586 14.5 4.852 1 96.12 93 GLU A O 1
ATOM 773 N N . ARG A 1 94 ? -7.547 14.578 6.867 1 98.06 94 ARG A N 1
ATOM 774 C CA . ARG A 1 94 ? -6.555 15.5 7.406 1 98.06 94 ARG A CA 1
ATOM 775 C C . ARG A 1 94 ? -5.367 14.75 7.996 1 98.06 94 ARG A C 1
ATOM 777 O O . ARG A 1 94 ? -5.539 13.906 8.891 1 98.06 94 ARG A O 1
ATOM 784 N N . PHE A 1 95 ? -4.164 15.047 7.473 1 98.88 95 PHE A N 1
ATOM 785 C CA . PHE A 1 95 ? -2.93 14.453 7.977 1 98.88 95 PHE A CA 1
ATOM 786 C C . PHE A 1 95 ? -1.903 15.539 8.289 1 98.88 95 PHE A C 1
ATOM 788 O O . PHE A 1 95 ? -1.599 16.375 7.438 1 98.88 95 PHE A O 1
ATOM 795 N N . TRP A 1 96 ? -1.419 15.469 9.508 1 98.94 96 TRP A N 1
ATOM 796 C CA . TRP A 1 96 ? -0.313 16.359 9.852 1 98.94 96 TRP A CA 1
ATOM 797 C C . TRP A 1 96 ? 0.896 16.094 8.961 1 98.94 96 TRP A C 1
ATOM 799 O O . TRP A 1 96 ? 1.212 14.938 8.656 1 98.94 96 TRP A O 1
ATOM 809 N N . ILE A 1 97 ? 1.596 17.125 8.594 1 98.94 97 ILE A N 1
ATOM 810 C CA . ILE A 1 97 ? 2.895 17.047 7.93 1 98.94 97 ILE A CA 1
ATOM 811 C C . ILE A 1 97 ? 3.918 17.859 8.719 1 98.94 97 ILE A C 1
ATOM 813 O O . ILE A 1 97 ? 3.568 18.547 9.68 1 98.94 97 ILE A O 1
ATOM 817 N N . GLY A 1 98 ? 5.188 17.812 8.328 1 98.88 98 GLY A N 1
ATOM 818 C CA . GLY A 1 98 ? 6.262 18.391 9.117 1 98.88 98 GLY A CA 1
ATOM 819 C C . GLY A 1 98 ? 6.488 19.859 8.812 1 98.88 98 GLY A C 1
ATOM 820 O O . GLY A 1 98 ? 7.621 20.297 8.602 1 98.88 98 GLY A O 1
ATOM 821 N N . LEU A 1 99 ? 5.43 20.641 8.828 1 98.75 99 LEU A N 1
ATOM 822 C CA . LEU A 1 99 ? 5.488 22.062 8.492 1 98.75 99 LEU A CA 1
ATOM 823 C C . LEU A 1 99 ? 4.848 22.906 9.586 1 98.75 99 LEU A C 1
ATOM 825 O O . LEU A 1 99 ? 3.729 22.625 10.016 1 98.75 99 LEU A O 1
ATOM 829 N N . THR A 1 100 ? 5.633 23.938 10.086 1 98.62 100 THR A N 1
ATOM 830 C CA . THR A 1 100 ? 5.141 24.766 11.172 1 98.62 100 THR A CA 1
ATOM 831 C C . THR A 1 100 ? 5.777 26.156 11.125 1 98.62 100 THR A C 1
ATOM 833 O O . THR A 1 100 ? 6.859 26.328 10.562 1 98.62 100 THR A O 1
ATOM 836 N N . ASP A 1 101 ? 5.07 27.094 11.625 1 98.25 101 ASP A N 1
ATOM 837 C CA . ASP A 1 101 ? 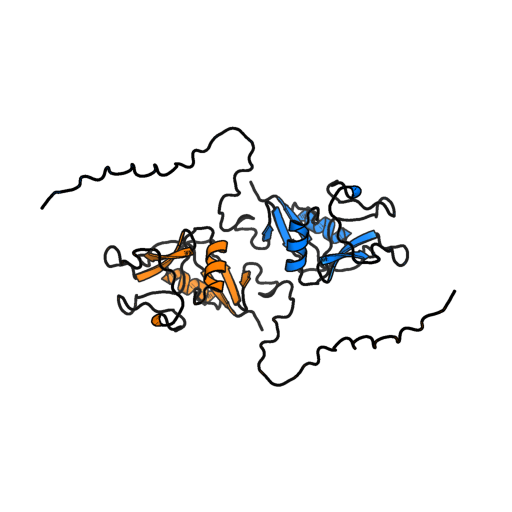5.66 28.406 11.859 1 98.25 101 ASP A CA 1
ATOM 838 C C . ASP A 1 101 ? 5.609 28.766 13.336 1 98.25 101 ASP A C 1
ATOM 840 O O . ASP A 1 101 ? 5.469 29.953 13.688 1 98.25 101 ASP A O 1
ATOM 844 N N . GLY A 1 102 ? 5.727 27.734 14.156 1 96 102 GLY A N 1
ATOM 845 C CA . GLY A 1 102 ? 5.637 27.891 15.602 1 96 102 GLY A CA 1
ATOM 846 C C . GLY A 1 102 ? 6.816 28.641 16.188 1 96 102 GLY A C 1
ATOM 847 O O . GLY A 1 102 ? 6.688 29.297 17.234 1 96 102 GLY A O 1
ATOM 848 N N . ASN A 1 103 ? 7.961 28.547 15.602 1 95.5 103 ASN A N 1
ATOM 849 C CA . ASN A 1 103 ? 9.148 29.219 16.109 1 95.5 103 ASN A CA 1
ATOM 850 C C . ASN A 1 103 ? 9.078 30.719 15.859 1 95.5 103 ASN A C 1
ATOM 852 O O . ASN A 1 103 ? 9.461 31.516 16.719 1 95.5 103 ASN A O 1
ATOM 856 N N . SER A 1 104 ? 8.672 31.094 14.656 1 95.19 104 SER A N 1
ATOM 857 C CA . SER A 1 104 ? 8.477 32.469 14.242 1 95.19 104 SER A CA 1
ATOM 858 C C . SER A 1 104 ? 7.227 32.625 13.375 1 95.19 104 SER A C 1
ATOM 860 O O . SER A 1 104 ? 7.195 32.125 12.242 1 95.19 104 SER A O 1
ATOM 862 N N . GLU A 1 105 ? 6.277 33.344 13.969 1 95.38 105 GLU A N 1
ATOM 863 C CA . GLU A 1 105 ? 5.004 33.5 13.266 1 95.38 105 GLU A CA 1
ATOM 864 C C . GLU A 1 105 ? 5.211 34.031 11.852 1 95.38 105 GLU A C 1
ATOM 866 O O . GLU A 1 105 ? 5.887 35.062 11.656 1 95.38 105 GLU A O 1
ATOM 871 N N . GLY A 1 106 ? 4.656 33.281 10.836 1 94.94 106 GLY A N 1
ATOM 872 C CA . GLY A 1 106 ? 4.77 33.688 9.445 1 94.94 106 GLY A CA 1
ATOM 873 C C . GLY A 1 106 ? 5.949 33.031 8.734 1 94.94 106 GLY A C 1
ATOM 874 O O . GLY A 1 106 ? 6.012 33.031 7.5 1 94.94 106 GLY A O 1
ATOM 875 N N . GLU A 1 107 ? 6.902 32.594 9.492 1 96.31 107 GLU A N 1
ATOM 876 C CA . GLU A 1 107 ? 8.062 31.938 8.922 1 96.31 107 GLU A CA 1
ATOM 877 C C . GLU A 1 107 ? 7.906 30.406 8.969 1 96.31 107 GLU A C 1
ATOM 879 O O . GLU A 1 107 ? 8.352 29.766 9.922 1 96.31 107 GLU A O 1
ATOM 884 N N . TRP A 1 108 ? 7.34 29.938 7.957 1 98 108 TRP A N 1
ATOM 885 C CA . TRP A 1 108 ? 7.094 28.5 7.883 1 98 108 TRP A CA 1
ATOM 886 C C . TRP A 1 108 ? 8.398 27.734 7.684 1 98 108 TRP A C 1
ATOM 888 O O . TRP A 1 108 ? 9.266 28.172 6.922 1 98 108 TRP A O 1
ATOM 898 N N . GLU A 1 109 ? 8.516 26.625 8.438 1 97.88 109 GLU A N 1
ATOM 899 C CA . GLU A 1 109 ? 9.727 25.812 8.398 1 97.88 109 GLU A CA 1
ATOM 900 C C . GLU A 1 109 ? 9.391 24.328 8.359 1 97.88 109 GLU A C 1
ATOM 902 O O . GLU A 1 109 ? 8.5 23.859 9.078 1 97.88 109 GLU A O 1
ATOM 907 N N . TRP A 1 110 ? 10.094 23.672 7.473 1 98.31 110 TRP A N 1
ATOM 908 C CA . TRP A 1 110 ? 10.055 22.219 7.527 1 98.31 110 TRP A CA 1
ATOM 909 C C . TRP A 1 110 ? 10.906 21.688 8.68 1 98.31 110 TRP A C 1
ATOM 911 O O . TRP A 1 110 ? 11.992 22.203 8.945 1 98.31 110 TRP A O 1
ATOM 921 N N . ILE A 1 111 ? 10.5 20.609 9.242 1 98.06 111 ILE A N 1
ATOM 922 C CA . ILE A 1 111 ? 11.133 20.141 10.469 1 98.06 111 ILE A CA 1
ATOM 923 C C . ILE A 1 111 ? 12.523 19.578 10.156 1 98.06 111 ILE A C 1
ATOM 925 O O . ILE A 1 111 ? 13.344 19.406 11.055 1 98.06 111 ILE A O 1
ATOM 929 N N . ASP A 1 112 ? 12.75 19.203 8.914 1 96.94 112 ASP A N 1
ATOM 930 C CA . ASP A 1 112 ? 14.055 18.625 8.586 1 96.94 112 ASP A CA 1
ATOM 931 C C . ASP A 1 112 ? 15.023 19.703 8.117 1 96.94 112 ASP A C 1
ATOM 933 O O . ASP A 1 112 ? 16.172 19.422 7.789 1 96.94 112 ASP A O 1
ATOM 937 N N . GLY A 1 113 ? 14.594 20.875 7.988 1 95.88 113 GLY A N 1
ATOM 938 C CA . GLY A 1 113 ? 15.469 21.969 7.586 1 95.88 113 GLY A CA 1
ATOM 939 C C . GLY A 1 113 ? 15.391 22.281 6.102 1 95.88 113 GLY A C 1
ATOM 940 O O . GLY A 1 113 ? 16.047 23.203 5.621 1 95.88 113 GLY A O 1
ATOM 941 N N . THR A 1 114 ? 14.562 21.516 5.352 1 95.5 114 THR A N 1
ATOM 942 C CA . THR A 1 114 ? 14.352 21.828 3.941 1 95.5 114 THR A CA 1
ATOM 943 C C . THR A 1 114 ? 13.914 23.266 3.766 1 95.5 114 THR A C 1
ATOM 945 O O . THR A 1 114 ? 13.109 23.781 4.547 1 95.5 114 THR A O 1
ATOM 948 N N . ASP A 1 115 ? 14.398 23.859 2.705 1 94.06 115 ASP A N 1
ATOM 949 C CA . ASP A 1 115 ? 14.094 25.266 2.469 1 94.06 115 ASP A CA 1
ATOM 950 C C . ASP A 1 115 ? 12.648 25.453 2.012 1 94.06 115 ASP A C 1
ATOM 952 O O . ASP A 1 115 ? 12.273 25 0.926 1 94.06 115 ASP A O 1
ATOM 956 N N . TYR A 1 116 ? 11.93 26.094 2.742 1 94.62 116 TYR A N 1
ATOM 957 C CA . TYR A 1 116 ? 10.508 26.328 2.498 1 94.62 116 TYR A CA 1
ATOM 958 C C . TYR A 1 116 ? 10.305 27.328 1.363 1 94.62 116 TYR A C 1
ATOM 960 O O . TYR A 1 116 ? 9.414 27.156 0.53 1 94.62 116 TYR A O 1
ATOM 968 N N . LYS A 1 117 ? 11.117 28.344 1.288 1 91.69 117 LYS A N 1
ATOM 969 C CA . LYS A 1 117 ? 10.922 29.453 0.372 1 91.69 117 LYS A CA 1
ATOM 970 C C . LYS A 1 117 ? 11.25 29.062 -1.063 1 91.69 117 LYS A C 1
ATOM 972 O O . LYS A 1 117 ? 10.664 29.578 -2.012 1 91.69 117 LYS A O 1
ATOM 977 N N . SER A 1 118 ? 12.094 28.047 -1.201 1 90.38 118 SER A N 1
ATOM 978 C CA . SER A 1 118 ? 12.539 27.703 -2.545 1 90.38 118 SER A CA 1
ATOM 979 C C . SER A 1 118 ? 11.961 26.359 -2.992 1 90.38 118 SER A C 1
ATOM 981 O O . SER A 1 118 ? 12.336 25.844 -4.043 1 90.38 118 SER A O 1
ATOM 983 N N . THR A 1 119 ? 11.172 25.875 -2.156 1 88.75 119 THR A N 1
ATOM 984 C CA . THR A 1 119 ? 10.664 24.547 -2.506 1 88.75 119 THR A CA 1
ATOM 985 C C . THR A 1 119 ? 9.172 24.609 -2.822 1 88.75 119 THR A C 1
ATOM 987 O O . THR A 1 119 ? 8.555 25.672 -2.73 1 88.75 119 THR A O 1
ATOM 990 N N . PHE A 1 120 ? 8.625 23.484 -3.182 1 90.62 120 PHE A N 1
ATOM 991 C CA . PHE A 1 120 ? 7.246 23.25 -3.59 1 90.62 120 PHE A CA 1
ATOM 992 C C . PHE A 1 120 ? 6.285 23.578 -2.451 1 90.62 120 PHE A C 1
ATOM 994 O O . PHE A 1 120 ? 6.559 23.266 -1.291 1 90.62 120 PHE A O 1
ATOM 1001 N N . THR A 1 121 ? 5.188 24.359 -2.734 1 96.44 121 THR A N 1
ATOM 1002 C CA . THR A 1 121 ? 4.105 24.547 -1.771 1 96.44 121 THR A CA 1
ATOM 1003 C C . THR A 1 121 ? 2.752 24.281 -2.416 1 96.44 121 THR A C 1
ATOM 1005 O O . THR A 1 121 ? 2.611 24.375 -3.639 1 96.44 121 THR A O 1
ATOM 1008 N N . PHE A 1 122 ? 1.76 23.938 -1.598 1 98.19 122 PHE A N 1
ATOM 1009 C CA . PHE A 1 122 ? 0.442 23.609 -2.135 1 98.19 122 PHE A CA 1
ATOM 1010 C C . PHE A 1 122 ? -0.655 24.031 -1.163 1 98.19 122 PHE A C 1
ATOM 1012 O O . PHE A 1 122 ? -1.528 23.234 -0.824 1 98.19 122 PHE A O 1
ATOM 1019 N N . TRP A 1 123 ? -0.608 25.203 -0.744 1 98.44 123 TRP A N 1
ATOM 1020 C CA . TRP A 1 123 ? -1.59 25.75 0.187 1 98.44 123 TRP A CA 1
ATOM 1021 C C . TRP A 1 123 ? -2.959 25.875 -0.474 1 98.44 123 TRP A C 1
ATOM 1023 O O . TRP A 1 123 ? -3.055 26.219 -1.655 1 98.44 123 TRP A O 1
ATOM 1033 N N . LYS A 1 124 ? -3.916 25.641 0.255 1 98.38 124 LYS A N 1
ATOM 1034 C CA . LYS A 1 124 ? -5.262 25.984 -0.184 1 98.38 124 LYS A CA 1
ATOM 1035 C C . LYS A 1 124 ? -5.398 27.484 -0.402 1 98.38 124 LYS A C 1
ATOM 1037 O O . LYS A 1 124 ? -4.75 28.281 0.285 1 98.38 124 LYS A O 1
ATOM 1042 N N . GLU A 1 125 ? -6.262 27.797 -1.354 1 96.94 125 GLU A N 1
ATOM 1043 C CA . GLU A 1 125 ? -6.508 29.203 -1.581 1 96.94 125 GLU A CA 1
ATOM 1044 C C . GLU A 1 125 ? -6.902 29.922 -0.287 1 96.94 125 GLU A C 1
ATOM 1046 O O . GLU A 1 125 ? -7.77 29.438 0.449 1 96.94 125 GLU A O 1
ATOM 1051 N N . GLY A 1 126 ? -6.191 31.031 0.013 1 97.5 126 GLY A N 1
ATOM 1052 C CA . GLY A 1 126 ? -6.484 31.797 1.213 1 97.5 126 GLY A CA 1
ATOM 1053 C C . GLY A 1 126 ? -5.691 31.344 2.422 1 97.5 126 GLY A C 1
ATOM 1054 O O . GLY A 1 126 ? -5.766 31.953 3.488 1 97.5 126 GLY A O 1
ATOM 1055 N N . GLU A 1 127 ? -4.969 30.266 2.256 1 97.75 127 GLU A N 1
ATOM 1056 C CA . GLU A 1 127 ? -4.145 29.75 3.34 1 97.75 127 GLU A CA 1
ATOM 1057 C C . GLU A 1 127 ? -2.662 29.984 3.07 1 97.75 127 GLU A C 1
ATOM 1059 O O . GLU A 1 127 ? -2.254 30.156 1.919 1 97.75 127 GLU A O 1
ATOM 1064 N N . PRO A 1 128 ? -1.773 29.844 4 1 97.81 128 PRO A N 1
ATOM 1065 C CA . PRO A 1 128 ? -2.146 29.859 5.418 1 97.81 128 PRO A CA 1
ATOM 1066 C C . PRO A 1 128 ? -2.705 31.203 5.863 1 97.81 128 PRO A C 1
ATOM 1068 O O . PRO A 1 128 ? -2.193 32.25 5.461 1 97.81 128 PRO A O 1
ATOM 1071 N N . ASN A 1 129 ? -3.764 31.234 6.715 1 97.19 129 ASN A N 1
ATOM 1072 C CA . ASN A 1 129 ? -4.422 32.5 7.055 1 97.19 129 ASN A CA 1
ATOM 1073 C C . ASN A 1 129 ? -4.324 32.781 8.547 1 97.19 129 ASN A C 1
ATOM 1075 O O . ASN A 1 129 ? -4.789 33.844 9.008 1 97.19 129 ASN A O 1
ATOM 1079 N N . ASN A 1 130 ? -3.74 31.922 9.32 1 97.25 130 ASN A N 1
ATOM 1080 C CA . ASN A 1 130 ? -3.58 32.125 10.758 1 97.25 130 ASN A CA 1
ATOM 1081 C C . ASN A 1 130 ? -4.895 32.531 11.414 1 97.25 130 ASN A C 1
ATOM 1083 O O . ASN A 1 130 ? -4.926 33.438 12.227 1 97.25 130 ASN A O 1
ATOM 1087 N N . SER A 1 131 ? -5.93 31.891 11.016 1 94.12 131 SER A N 1
ATOM 1088 C CA . SER A 1 131 ? -7.23 32.219 11.586 1 94.12 131 SER A CA 1
ATOM 1089 C C . SER A 1 131 ? -7.184 32.219 13.109 1 94.12 131 SER A C 1
ATOM 1091 O O . SER A 1 131 ? -6.633 31.297 13.711 1 94.12 131 SER A O 1
ATOM 1093 N N . GLY A 1 132 ? -7.676 33.375 13.703 1 94.69 132 GLY A N 1
ATOM 1094 C CA . GLY A 1 132 ? -7.652 33.5 15.148 1 94.69 132 GLY A CA 1
ATOM 1095 C C . GLY A 1 132 ? -6.266 33.75 15.703 1 94.69 132 GLY A C 1
ATOM 1096 O O . GLY A 1 132 ? -6.059 33.688 16.922 1 94.69 132 GLY A O 1
ATOM 1097 N N . ASN A 1 133 ? -5.379 33.906 14.891 1 95.5 133 ASN A N 1
ATOM 1098 C CA . ASN A 1 133 ? -3.998 34.219 15.234 1 95.5 133 ASN A CA 1
ATOM 1099 C C . ASN A 1 133 ? -3.359 33.125 16.078 1 95.5 133 ASN A C 1
ATOM 1101 O O . ASN A 1 133 ? -2.598 33.406 17 1 95.5 133 ASN A O 1
ATOM 1105 N N . ASN A 1 134 ? -3.734 31.922 15.828 1 95.94 134 ASN A N 1
ATOM 1106 C CA . ASN A 1 134 ? -3.201 30.812 16.625 1 95.94 134 ASN A CA 1
ATOM 1107 C C . ASN A 1 134 ? -3.021 29.562 15.781 1 95.94 134 ASN A C 1
ATOM 1109 O O . ASN A 1 134 ? -3.094 28.438 16.297 1 95.94 134 ASN A O 1
ATOM 1113 N N . GLU A 1 135 ? -2.982 29.688 14.5 1 98 135 GLU A N 1
ATOM 1114 C CA . GLU A 1 135 ? -2.746 28.547 13.625 1 98 135 GLU A CA 1
ATOM 1115 C C . GLU A 1 135 ? -1.279 28.469 13.211 1 98 135 GLU A C 1
ATOM 1117 O O . GLU A 1 135 ? -0.799 29.297 12.438 1 98 135 GLU A O 1
ATOM 1122 N N . ASP A 1 136 ? -0.571 27.469 13.703 1 98.56 136 ASP A N 1
ATOM 1123 C CA . ASP A 1 136 ? 0.875 27.422 13.508 1 98.56 136 ASP A CA 1
ATOM 1124 C C . ASP A 1 136 ? 1.312 26.078 12.93 1 98.56 136 ASP A C 1
ATOM 1126 O O . ASP A 1 136 ? 2.508 25.828 12.758 1 98.56 136 ASP A O 1
ATOM 1130 N N . CYS A 1 137 ? 0.387 25.188 12.695 1 98.88 137 CYS A N 1
ATOM 1131 C CA . CYS A 1 137 ? 0.707 23.844 12.219 1 98.88 137 CYS A CA 1
ATOM 1132 C C . CYS A 1 137 ? -0.064 23.516 10.945 1 98.88 137 CYS A C 1
ATOM 1134 O O . CYS A 1 137 ? -1.221 23.922 10.797 1 98.88 137 CYS A O 1
ATOM 1136 N N . ALA A 1 138 ? 0.583 22.781 10.047 1 98.81 138 ALA A N 1
ATOM 1137 C CA . ALA A 1 138 ? -0.005 22.531 8.734 1 98.81 138 ALA A CA 1
ATOM 1138 C C . ALA A 1 138 ? -0.401 21.062 8.594 1 98.81 138 ALA A C 1
ATOM 1140 O O . ALA A 1 138 ? 0.326 20.172 9.039 1 98.81 138 ALA A O 1
ATOM 1141 N N . HIS A 1 139 ? -1.525 20.828 8.055 1 98.88 139 HIS A N 1
ATOM 1142 C CA . HIS A 1 139 ? -1.954 19.5 7.629 1 98.88 139 HIS A CA 1
ATOM 1143 C C . HIS A 1 139 ? -2.426 19.516 6.18 1 98.88 139 HIS A C 1
ATOM 1145 O O . HIS A 1 139 ? -2.729 20.578 5.629 1 98.88 139 HIS A O 1
ATOM 1151 N N . VAL A 1 140 ? -2.348 18.391 5.555 1 98.69 140 VAL A N 1
ATOM 1152 C CA . VAL A 1 140 ? -3.02 18.203 4.273 1 98.69 140 VAL A CA 1
ATOM 1153 C C . VAL A 1 140 ? -4.496 17.891 4.5 1 98.69 140 VAL A C 1
ATOM 1155 O O . VAL A 1 140 ? -4.863 17.328 5.539 1 98.69 140 VAL A O 1
ATOM 1158 N N . TRP A 1 141 ? -5.277 18.266 3.537 1 97.12 141 TRP A N 1
ATOM 1159 C CA . TRP A 1 141 ? -6.719 18.078 3.643 1 97.12 141 TRP A CA 1
ATOM 1160 C C . TRP A 1 141 ? -7.336 17.797 2.275 1 97.12 141 TRP A C 1
ATOM 1162 O O . TRP A 1 141 ? -6.816 16.984 1.509 1 97.12 141 TRP A O 1
ATOM 1172 N N . THR A 1 142 ? -8.43 18.375 1.936 1 95.81 142 THR A N 1
ATOM 1173 C CA . THR A 1 142 ? -9.125 18.109 0.686 1 95.81 142 THR A CA 1
ATOM 1174 C C . THR A 1 142 ? -8.211 18.359 -0.511 1 95.81 142 THR A C 1
ATOM 1176 O O . THR A 1 142 ? -7.512 19.375 -0.564 1 95.81 142 THR A O 1
ATOM 1179 N N . SER A 1 143 ? -8.211 17.344 -1.39 1 95.25 143 SER A N 1
ATOM 1180 C CA . SER A 1 143 ? -7.418 17.406 -2.613 1 95.25 143 SER A CA 1
ATOM 1181 C C . SER A 1 143 ? -5.934 17.578 -2.301 1 95.25 143 SER A C 1
ATOM 1183 O O . SER A 1 143 ? -5.191 18.156 -3.1 1 95.25 143 SER A O 1
ATOM 1185 N N . GLY A 1 144 ? -5.598 17.266 -1.123 1 97.44 144 GLY A N 1
ATOM 1186 C CA . GLY A 1 144 ? -4.195 17.312 -0.745 1 97.44 144 GLY A CA 1
ATOM 1187 C C . GLY A 1 144 ? -3.693 18.703 -0.433 1 97.44 144 GLY A C 1
ATOM 1188 O O . GLY A 1 144 ? -2.5 18.906 -0.195 1 97.44 144 GLY A O 1
ATOM 1189 N N . GLN A 1 145 ? -4.555 19.656 -0.409 1 98.56 145 GLN A N 1
ATOM 1190 C CA . GLN A 1 145 ? -4.133 21.031 -0.167 1 98.56 145 GLN A CA 1
ATOM 1191 C C . GLN A 1 145 ? -3.793 21.25 1.305 1 98.56 145 GLN A C 1
ATOM 1193 O O . GLN A 1 145 ? -4.367 20.609 2.184 1 98.56 145 GLN A O 1
ATOM 1198 N N . TRP A 1 146 ? -2.877 22.234 1.516 1 98.75 146 TRP A N 1
ATOM 1199 C CA . TRP A 1 146 ? -2.398 22.469 2.873 1 98.75 146 TRP A CA 1
ATOM 1200 C C . TRP A 1 146 ? -3.275 23.5 3.586 1 98.75 146 TRP A C 1
ATOM 1202 O O . TRP A 1 146 ? -3.84 24.391 2.951 1 98.75 146 TRP A O 1
ATOM 1212 N N . ASN A 1 147 ? -3.41 23.312 4.863 1 98.69 147 ASN A N 1
ATOM 1213 C CA . ASN A 1 147 ? -4.156 24.219 5.723 1 98.69 147 ASN A CA 1
ATOM 1214 C C . ASN A 1 147 ? -3.48 24.391 7.078 1 98.69 147 ASN A C 1
ATOM 1216 O O . ASN A 1 147 ? -3.018 23.422 7.676 1 98.69 147 ASN A O 1
ATOM 1220 N N . ASP A 1 148 ? -3.291 25.656 7.5 1 98.62 148 ASP A N 1
ATOM 1221 C CA . ASP A 1 148 ? -2.795 25.875 8.852 1 98.62 148 ASP A CA 1
ATOM 1222 C C . ASP A 1 148 ? -3.938 25.875 9.867 1 98.62 148 ASP A C 1
ATOM 1224 O O . ASP A 1 148 ? -5.035 26.344 9.578 1 98.62 148 ASP A O 1
ATOM 1228 N N . VAL A 1 149 ? -3.686 25.234 10.953 1 98.38 149 VAL A N 1
ATOM 1229 C CA . VAL A 1 149 ? -4.648 25.141 12.047 1 98.38 149 VAL A CA 1
ATOM 1230 C C . VAL A 1 149 ? -3.916 25.141 13.391 1 98.38 149 VAL A C 1
ATOM 1232 O O . VAL A 1 149 ? -2.686 25.047 13.43 1 98.38 149 VAL A O 1
ATOM 1235 N N . TYR A 1 150 ? -4.684 25.375 14.461 1 98.19 150 TYR A N 1
ATOM 1236 C CA . TYR A 1 150 ? -4.043 25.328 15.773 1 98.19 150 TYR A CA 1
ATOM 1237 C C . TYR A 1 150 ? -3.434 23.969 16.047 1 98.19 150 TYR A C 1
ATOM 1239 O O . TYR A 1 150 ? -3.998 22.938 15.656 1 98.19 150 TYR A O 1
ATOM 1247 N N . CYS A 1 151 ? -2.355 23.906 16.719 1 98.75 151 CYS A N 1
ATOM 1248 C CA . CYS A 1 151 ? -1.497 22.719 16.781 1 98.75 151 CYS A CA 1
ATOM 1249 C C . CYS A 1 151 ? -2.125 21.641 17.641 1 98.75 151 CYS A C 1
ATOM 1251 O O . CYS A 1 151 ? -1.722 20.469 17.578 1 98.75 151 CYS A O 1
ATOM 1253 N N . THR A 1 152 ? -3.07 21.938 18.422 1 98.5 152 THR A N 1
ATOM 1254 C CA . THR A 1 152 ? -3.693 20.969 19.312 1 98.5 152 THR A CA 1
ATOM 1255 C C . THR A 1 152 ? -4.855 20.266 18.625 1 98.5 152 THR A C 1
ATOM 1257 O O . THR A 1 152 ? -5.496 19.375 19.203 1 98.5 152 THR A O 1
ATOM 1260 N N . PHE A 1 153 ? -5.164 20.75 17.375 1 98.06 153 PHE A N 1
ATOM 1261 C CA . PHE A 1 153 ? -6.176 20.047 16.594 1 98.06 153 PHE A CA 1
ATOM 1262 C C . PHE A 1 153 ? -5.832 18.562 16.484 1 98.06 153 PHE A C 1
ATOM 1264 O O . PHE A 1 153 ? -4.66 18.188 16.422 1 98.06 153 PHE A O 1
ATOM 1271 N N . GLU A 1 154 ? -6.855 17.703 16.5 1 98.62 154 GLU A N 1
ATOM 1272 C CA . GLU A 1 154 ? -6.57 16.281 16.406 1 98.62 154 GLU A CA 1
ATOM 1273 C C . GLU A 1 154 ? -6.914 15.727 15.023 1 98.62 154 GLU A C 1
ATOM 1275 O O . GLU A 1 154 ? -8.07 15.773 14.602 1 98.62 154 GLU A O 1
ATOM 1280 N N . CYS A 1 155 ? -5.98 15.258 14.344 1 98.25 155 CYS A N 1
ATOM 1281 C CA . CYS A 1 155 ? -6.148 14.578 13.062 1 98.25 155 CYS A CA 1
ATOM 1282 C C . CYS A 1 155 ? -5.066 13.531 12.852 1 98.25 155 CYS A C 1
ATOM 1284 O O . CYS A 1 155 ? -4.285 13.242 13.766 1 98.25 155 CYS A O 1
ATOM 1286 N N . TYR A 1 156 ? -5.117 12.828 11.727 1 98.5 156 TYR A N 1
ATOM 1287 C CA . TYR A 1 156 ? -4.129 11.805 11.414 1 98.5 156 TYR A CA 1
ATOM 1288 C C . TYR A 1 156 ? -2.762 12.422 11.148 1 98.5 156 TYR A C 1
ATOM 1290 O O . TYR A 1 156 ? -2.625 13.648 11.125 1 98.5 156 TYR A O 1
ATOM 1298 N N . TYR A 1 157 ? -1.774 11.57 11.102 1 98.88 157 TYR A N 1
ATOM 1299 C CA . TYR A 1 157 ? -0.436 12.086 10.82 1 98.88 157 TYR A CA 1
ATOM 1300 C C . TYR A 1 157 ? 0.302 11.18 9.844 1 98.88 157 TYR A C 1
ATOM 1302 O O . TYR A 1 157 ? -0 9.984 9.742 1 98.88 157 TYR A O 1
ATOM 1310 N N . LEU A 1 158 ? 1.191 11.805 9.125 1 98.94 158 LEU A N 1
ATOM 1311 C CA . LEU A 1 158 ? 1.983 11.148 8.094 1 98.94 158 LEU A CA 1
ATOM 1312 C C . LEU A 1 158 ? 3.469 11.195 8.43 1 98.94 158 LEU A C 1
ATOM 1314 O O . LEU A 1 158 ? 4.035 12.281 8.609 1 98.94 158 LEU A O 1
ATOM 1318 N N . CYS A 1 159 ? 4.051 9.992 8.547 1 98.94 159 CYS A N 1
ATOM 1319 C CA . CYS A 1 159 ? 5.484 9.906 8.805 1 98.94 159 CYS A CA 1
ATOM 1320 C C . CYS A 1 159 ? 6.238 9.461 7.559 1 98.94 159 CYS A C 1
ATOM 1322 O O . CYS A 1 159 ? 5.672 8.797 6.691 1 98.94 159 CYS A O 1
ATOM 1324 N N . GLU A 1 160 ? 7.516 9.852 7.516 1 98.88 160 GLU A N 1
ATOM 1325 C CA . GLU A 1 160 ? 8.383 9.359 6.445 1 98.88 160 GLU A CA 1
ATOM 1326 C C . GLU A 1 160 ? 9.75 8.953 6.984 1 98.88 160 GLU A C 1
ATOM 1328 O O . GLU A 1 160 ? 10.227 9.523 7.965 1 98.88 160 GLU A O 1
ATOM 1333 N N . LYS A 1 161 ? 10.32 7.965 6.359 1 98.44 161 LYS A N 1
ATOM 1334 C CA . LYS A 1 161 ? 11.695 7.531 6.613 1 98.44 161 LYS A CA 1
ATOM 1335 C C . LYS A 1 161 ? 12.344 6.988 5.344 1 98.44 161 LYS A C 1
ATOM 1337 O O . LYS A 1 161 ? 11.648 6.609 4.398 1 98.44 161 LYS A O 1
ATOM 1342 N N . PRO A 1 162 ? 13.633 7.055 5.312 1 96.88 162 PRO A N 1
ATOM 1343 C CA . PRO A 1 162 ? 14.289 6.457 4.148 1 96.88 162 PRO A CA 1
ATOM 1344 C C . PRO A 1 162 ? 14.086 4.945 4.07 1 96.88 162 PRO A C 1
ATOM 1346 O O . PRO A 1 162 ? 13.883 4.293 5.094 1 96.88 162 PRO A O 1
ATOM 1349 N N . VAL A 1 163 ? 14.055 4.469 2.816 1 94.81 163 VAL A N 1
ATOM 1350 C CA . VAL A 1 163 ? 14.047 3.018 2.646 1 94.81 163 VAL A CA 1
ATOM 1351 C C . VAL A 1 163 ? 15.258 2.41 3.35 1 94.81 163 VAL A C 1
ATOM 1353 O O . VAL A 1 163 ? 16.359 2.977 3.316 1 94.81 163 VAL A O 1
ATOM 1356 N N . PRO A 1 164 ? 14.969 1.252 3.957 1 90 164 PRO A N 1
ATOM 1357 C CA . PRO A 1 164 ? 16.109 0.639 4.648 1 90 16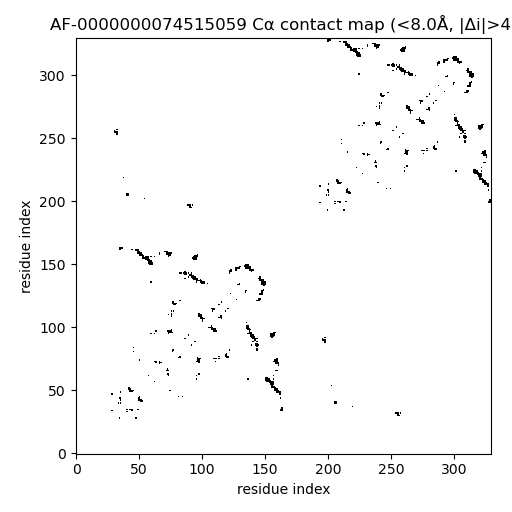4 PRO A CA 1
ATOM 1358 C C . PRO A 1 164 ? 17.219 0.234 3.691 1 90 164 PRO A C 1
ATOM 1360 O O . PRO A 1 164 ? 16.969 -0.085 2.529 1 90 164 PRO A O 1
ATOM 1363 N N . ASN A 1 165 ? 18.484 0.372 4.039 1 76.56 165 ASN A N 1
ATOM 1364 C CA . ASN A 1 165 ? 19.688 0.021 3.273 1 76.56 165 ASN A CA 1
ATOM 1365 C C . ASN A 1 165 ? 19.875 -1.491 3.213 1 76.56 165 ASN A C 1
ATOM 1367 O O . ASN A 1 165 ? 19.5 -2.209 4.137 1 76.56 165 ASN A O 1
ATOM 1371 N N . CYS B 1 1 ? -17.828 56.438 -17.422 1 23.25 1 CYS B N 1
ATOM 1372 C CA . CYS B 1 1 ? -17.344 55.406 -16.531 1 23.25 1 CYS B CA 1
ATOM 1373 C C . CYS B 1 1 ? -18.406 54.312 -16.328 1 23.25 1 CYS B C 1
ATOM 1375 O O . CYS B 1 1 ? -18.438 53.688 -15.273 1 23.25 1 CYS B O 1
ATOM 1377 N N . PHE B 1 2 ? -19.172 53.625 -17.297 1 26.3 2 PHE B N 1
ATOM 1378 C CA . PHE B 1 2 ? -20.453 53.156 -17.812 1 26.3 2 PHE B CA 1
ATOM 1379 C C . PHE B 1 2 ? -20.703 51.719 -17.344 1 26.3 2 PHE B C 1
ATOM 1381 O O . PHE B 1 2 ? -19.859 50.844 -17.516 1 26.3 2 PHE B O 1
ATOM 1388 N N . THR B 1 3 ? -21.531 51.344 -16.047 1 24.48 3 THR B N 1
ATOM 1389 C CA . THR B 1 3 ? -21.594 50.312 -15.008 1 24.48 3 THR B CA 1
ATOM 1390 C C . THR B 1 3 ? -22.109 49 -15.578 1 24.48 3 THR B C 1
ATOM 1392 O O . THR B 1 3 ? -23.281 48.906 -15.938 1 24.48 3 THR B O 1
ATOM 1395 N N . ILE B 1 4 ? -21.609 48.188 -16.453 1 28.44 4 ILE B N 1
ATOM 1396 C CA . ILE B 1 4 ? -22.312 47.219 -17.297 1 28.44 4 ILE B CA 1
ATOM 1397 C C . ILE B 1 4 ? -22.797 46.062 -16.438 1 28.44 4 ILE B C 1
ATOM 1399 O O . ILE B 1 4 ? -22.016 45.438 -15.711 1 28.44 4 ILE B O 1
ATOM 1403 N N . SER B 1 5 ? -24.094 45.906 -15.914 1 23.64 5 SER B N 1
ATOM 1404 C CA . SER B 1 5 ? -24.781 45.094 -14.914 1 23.64 5 SER B CA 1
ATOM 1405 C C . SER B 1 5 ? -24.75 43.594 -15.266 1 23.64 5 SER B C 1
ATOM 1407 O O . SER B 1 5 ? -25.594 43.125 -16.031 1 23.64 5 SER B O 1
ATOM 1409 N N . TRP B 1 6 ? -23.719 43 -15.766 1 30.06 6 TRP B N 1
ATOM 1410 C CA . TRP B 1 6 ? -23.953 41.75 -16.453 1 30.06 6 TRP B CA 1
ATOM 1411 C C . TRP B 1 6 ? -24.625 40.75 -15.523 1 30.06 6 TRP B C 1
ATOM 1413 O O . TRP B 1 6 ? -24.312 40.656 -14.336 1 30.06 6 TRP B O 1
ATOM 1423 N N . PRO B 1 7 ? -25.844 40.219 -15.812 1 29.75 7 PRO B N 1
ATOM 1424 C CA . PRO B 1 7 ? -26.734 39.406 -14.984 1 29.75 7 PRO B CA 1
ATOM 1425 C C . PRO B 1 7 ? -26.031 38.219 -14.367 1 29.75 7 PRO B C 1
ATOM 1427 O O . PRO B 1 7 ? -25.094 37.656 -14.961 1 29.75 7 PRO B O 1
ATOM 1430 N N . ALA B 1 8 ? -26.062 38.062 -13.047 1 27.3 8 ALA B N 1
ATOM 1431 C CA . ALA B 1 8 ? -25.438 37.188 -12.078 1 27.3 8 ALA B CA 1
ATOM 1432 C C . ALA B 1 8 ? -25.75 35.719 -12.367 1 27.3 8 ALA B C 1
ATOM 1434 O O . ALA B 1 8 ? -26.922 35.312 -12.367 1 27.3 8 ALA B O 1
ATOM 1435 N N . LEU B 1 9 ? -25.266 35.125 -13.461 1 28.06 9 LEU B N 1
ATOM 1436 C CA . LEU B 1 9 ? -25.656 33.75 -13.781 1 28.06 9 LEU B CA 1
ATOM 1437 C C . LEU B 1 9 ? -25.766 32.906 -12.523 1 28.06 9 LEU B C 1
ATOM 1439 O O . LEU B 1 9 ? -24.953 33.031 -11.602 1 28.06 9 LEU B O 1
ATOM 1443 N N . PRO B 1 10 ? -26.906 32.406 -12.234 1 27.39 10 PRO B N 1
ATOM 1444 C CA . PRO B 1 10 ? -27.266 31.672 -11.008 1 27.39 10 PRO B CA 1
ATOM 1445 C C . PRO B 1 10 ? -26.234 30.609 -10.633 1 27.39 10 PRO B C 1
ATOM 1447 O O . PRO B 1 10 ? -25.531 30.094 -11.508 1 27.39 10 PRO B O 1
ATOM 1450 N N . LEU B 1 11 ? -25.641 30.703 -9.602 1 25.05 11 LEU B N 1
ATOM 1451 C CA . LEU B 1 11 ? -24.609 29.922 -8.945 1 25.05 11 LEU B CA 1
ATOM 1452 C C . LEU B 1 11 ? -25.016 28.453 -8.836 1 25.05 11 LEU B C 1
ATOM 1454 O O . LEU B 1 11 ? -26.125 28.156 -8.383 1 25.05 11 LEU B O 1
ATOM 1458 N N . PRO B 1 12 ? -24.656 27.656 -9.766 1 23.77 12 PRO B N 1
ATOM 1459 C CA . PRO B 1 12 ? -25.125 26.266 -9.727 1 23.77 12 PRO B CA 1
ATOM 1460 C C . PRO B 1 12 ? -25.156 25.688 -8.312 1 23.77 12 PRO B C 1
ATOM 1462 O O . PRO B 1 12 ? -24.359 26.094 -7.465 1 23.77 12 PRO B O 1
ATOM 1465 N N . THR B 1 13 ? -26.297 25.469 -7.746 1 25.27 13 THR B N 1
ATOM 1466 C CA . THR B 1 13 ? -26.719 24.781 -6.527 1 25.27 13 THR B CA 1
ATOM 1467 C C . THR B 1 13 ? -25.828 23.562 -6.262 1 25.27 13 THR B C 1
ATOM 1469 O O . THR B 1 13 ? -25.484 22.828 -7.184 1 25.27 13 THR B O 1
ATOM 1472 N N . CYS B 1 14 ? -24.938 23.656 -5.441 1 23.94 14 CYS B N 1
ATOM 1473 C CA . CYS B 1 14 ? -24.062 22.641 -4.855 1 23.94 14 CYS B CA 1
ATOM 1474 C C . CYS B 1 14 ? -24.828 21.344 -4.59 1 23.94 14 CYS B C 1
ATOM 1476 O O . CYS B 1 14 ? -25.812 21.344 -3.846 1 23.94 14 CYS B O 1
ATOM 1478 N N . LEU B 1 15 ? -25.031 20.5 -5.59 1 24.64 15 LEU B N 1
ATOM 1479 C CA . LEU B 1 15 ? -25.672 19.188 -5.605 1 24.64 15 LEU B CA 1
ATOM 1480 C C . LEU B 1 15 ? -25.406 18.453 -4.297 1 24.64 15 LEU B C 1
ATOM 1482 O O . LEU B 1 15 ? -24.266 18.281 -3.889 1 24.64 15 LEU B O 1
ATOM 1486 N N . VAL B 1 16 ? -26.156 18.484 -3.334 1 26.53 16 VAL B N 1
ATOM 1487 C CA . VAL B 1 16 ? -26.484 17.562 -2.254 1 26.53 16 VAL B CA 1
ATOM 1488 C C . VAL B 1 16 ? -26.406 16.125 -2.762 1 26.53 16 VAL B C 1
ATOM 1490 O O . VAL B 1 16 ? -27.031 15.781 -3.771 1 26.53 16 VAL B O 1
ATOM 1493 N N . CYS B 1 17 ? -25.312 15.492 -2.709 1 28.41 17 CYS B N 1
ATOM 1494 C CA . CYS B 1 17 ? -25.359 14.078 -3.051 1 28.41 17 CYS B CA 1
ATOM 1495 C C . CYS B 1 17 ? -26.609 13.414 -2.482 1 28.41 17 CYS B C 1
ATOM 1497 O O . CYS B 1 17 ? -26.75 13.289 -1.266 1 28.41 17 CYS B O 1
ATOM 1499 N N . GLU B 1 18 ? -27.688 13.742 -2.924 1 27.52 18 GLU B N 1
ATOM 1500 C CA . GLU B 1 18 ? -28.859 12.891 -2.732 1 27.52 18 GLU B CA 1
ATOM 1501 C C . GLU B 1 18 ? -28.5 11.414 -2.836 1 27.52 18 GLU B C 1
ATOM 1503 O O . GLU B 1 18 ? -27.75 11.016 -3.736 1 27.52 18 GLU B O 1
ATOM 1508 N N . GLU B 1 19 ? -28.578 10.672 -1.724 1 30.83 19 GLU B N 1
ATOM 1509 C CA . GLU B 1 19 ? -28.766 9.242 -1.541 1 30.83 19 GLU B CA 1
ATOM 1510 C C . GLU B 1 19 ? -29.734 8.672 -2.582 1 30.83 19 GLU B C 1
ATOM 1512 O O . GLU B 1 19 ? -30.953 8.758 -2.42 1 30.83 19 GLU B O 1
ATOM 1517 N N . GLU B 1 20 ? -29.656 8.914 -3.822 1 30.98 20 GLU B N 1
ATOM 1518 C CA . GLU B 1 20 ? -30.656 8.133 -4.547 1 30.98 20 GLU B CA 1
ATOM 1519 C C . GLU B 1 20 ? -30.594 6.66 -4.168 1 30.98 20 GLU B C 1
ATOM 1521 O O . GLU B 1 20 ? -29.5 6.078 -4.109 1 30.98 20 GLU B O 1
ATOM 1526 N N . GLU B 1 21 ? -31.609 5.895 -3.57 1 32.53 21 GLU B N 1
ATOM 1527 C CA . GLU B 1 21 ? -32.062 4.602 -3.076 1 32.53 21 GLU B CA 1
ATOM 1528 C C . GLU B 1 21 ? -31.625 3.467 -3.994 1 32.53 21 GLU B C 1
ATOM 1530 O O . GLU B 1 21 ? -31.203 2.406 -3.521 1 32.53 21 GLU B O 1
ATOM 1535 N N . GLY B 1 22 ? -32.219 3.205 -5.215 1 31.23 22 GLY B N 1
ATOM 1536 C CA . GLY B 1 22 ? -32.594 1.955 -5.848 1 31.23 22 GLY B CA 1
ATOM 1537 C C . GLY B 1 22 ? -31.422 1.164 -6.379 1 31.23 22 GLY B C 1
ATOM 1538 O O . GLY B 1 22 ? -31.484 -0.063 -6.48 1 31.23 22 GLY B O 1
ATOM 1539 N N . LEU B 1 23 ? -30.75 1.539 -7.508 1 32.34 23 LEU B N 1
ATOM 1540 C CA . LEU B 1 23 ? -29.891 0.628 -8.25 1 32.34 23 LEU B CA 1
ATOM 1541 C C . LEU B 1 23 ? -28.625 0.315 -7.453 1 32.34 23 LEU B C 1
ATOM 1543 O O . LEU B 1 23 ? -28.094 1.179 -6.746 1 32.34 23 LEU B O 1
ATOM 1547 N N . GLY B 1 24 ? -28.297 -0.975 -7.086 1 33.72 24 GLY B N 1
ATOM 1548 C CA . GLY B 1 24 ? -27.25 -1.624 -6.316 1 33.72 24 GLY B CA 1
ATOM 1549 C C . GLY B 1 24 ? -25.891 -0.97 -6.488 1 33.72 24 GLY B C 1
ATOM 1550 O O . GLY B 1 24 ? -25 -1.537 -7.121 1 33.72 24 GLY B O 1
ATOM 1551 N N . PHE B 1 25 ? -25.922 0.222 -6.957 1 35.12 25 PHE B N 1
ATOM 1552 C CA . PHE B 1 25 ? -24.609 0.828 -7.18 1 35.12 25 PHE B CA 1
ATOM 1553 C C . PHE B 1 25 ? -23.719 0.644 -5.961 1 35.12 25 PHE B C 1
ATOM 1555 O O . PHE B 1 25 ? -24.094 1.007 -4.844 1 35.12 25 PHE B O 1
ATOM 1562 N N . ARG B 1 26 ? -22.922 -0.419 -6 1 36.72 26 ARG B N 1
ATOM 1563 C CA . ARG B 1 26 ? -21.891 -0.527 -4.969 1 36.72 26 ARG B CA 1
ATOM 1564 C C . ARG B 1 26 ? -21.391 0.851 -4.547 1 36.72 26 ARG B C 1
ATOM 1566 O O . ARG B 1 26 ? -21 1.655 -5.391 1 36.72 26 ARG B O 1
ATOM 1573 N N . ALA B 1 27 ? -21.938 1.453 -3.629 1 42.31 27 ALA B N 1
ATOM 1574 C CA . ALA B 1 27 ? -21.516 2.717 -3.023 1 42.31 27 ALA B CA 1
ATOM 1575 C C . ALA B 1 27 ? -20.031 2.969 -3.24 1 42.31 27 ALA B C 1
ATOM 1577 O O . ALA B 1 27 ? -19.219 2.035 -3.215 1 42.31 27 ALA B O 1
ATOM 1578 N N . PRO B 1 28 ? -19.641 3.873 -4.148 1 44.03 28 PRO B N 1
ATOM 1579 C CA . PRO B 1 28 ? -18.219 4.172 -4.246 1 44.03 28 PRO B CA 1
ATOM 1580 C C . PRO B 1 28 ? -17.469 3.891 -2.949 1 44.03 28 PRO B C 1
ATOM 1582 O O . PRO B 1 28 ? -18.031 4.039 -1.86 1 44.03 28 PRO B O 1
ATOM 1585 N N . VAL B 1 29 ? -16.875 2.762 -2.779 1 46.03 29 VAL B N 1
ATOM 1586 C CA . VAL B 1 29 ? -16.016 2.613 -1.601 1 46.03 29 VAL B CA 1
ATOM 1587 C C . VAL B 1 29 ? -15.68 3.99 -1.036 1 46.03 29 VAL B C 1
ATOM 1589 O O . VAL B 1 29 ? -15.109 4.832 -1.737 1 46.03 29 VAL B O 1
ATOM 1592 N N . ARG B 1 30 ? -16.484 4.625 -0.387 1 51.62 30 ARG B N 1
ATOM 1593 C CA . ARG B 1 30 ? -16.109 5.746 0.466 1 51.62 30 ARG B CA 1
ATOM 1594 C C . ARG B 1 30 ? -14.594 5.797 0.654 1 51.62 30 ARG B C 1
ATOM 1596 O O . ARG B 1 30 ? -13.914 4.766 0.584 1 51.62 30 ARG B O 1
ATOM 1603 N N . GLU B 1 31 ? -13.914 7.023 0.356 1 65.5 31 GLU B N 1
ATOM 1604 C CA . GLU B 1 31 ? -12.602 7.645 0.488 1 65.5 31 GLU B CA 1
ATOM 1605 C C . GLU B 1 31 ? -11.922 7.219 1.786 1 65.5 31 GLU B C 1
ATOM 1607 O O . GLU B 1 31 ? -11.445 8.062 2.547 1 65.5 31 GLU B O 1
ATOM 1612 N N . LEU B 1 32 ? -12.172 5.922 2.115 1 83.88 32 LEU B N 1
ATOM 1613 C CA . LEU B 1 32 ? -11.547 5.492 3.357 1 83.88 32 LEU B CA 1
ATOM 1614 C C . LEU B 1 32 ? -10.023 5.516 3.232 1 83.88 32 LEU B C 1
ATOM 1616 O O . LEU B 1 32 ? -9.477 5.133 2.195 1 83.88 32 LEU B O 1
ATOM 1620 N N . VAL B 1 33 ? -9.453 6.016 4.16 1 89.25 33 VAL B N 1
ATOM 1621 C CA . VAL B 1 33 ? -7.996 6.074 4.215 1 89.25 33 VAL B CA 1
ATOM 1622 C C . VAL B 1 33 ? -7.418 4.66 4.156 1 89.25 33 VAL B C 1
ATOM 1624 O O . VAL B 1 33 ? -6.359 4.438 3.562 1 89.25 33 VAL B O 1
ATOM 1627 N N . PHE B 1 34 ? -8.234 3.705 4.777 1 93.06 34 PHE B N 1
ATOM 1628 C CA . PHE B 1 34 ? -7.84 2.303 4.785 1 93.06 34 PHE B CA 1
ATOM 1629 C C . PHE B 1 34 ? -8.969 1.418 4.277 1 93.06 34 PHE B C 1
ATOM 1631 O O . PHE B 1 34 ? -9.648 0.757 5.062 1 93.06 34 PHE B O 1
ATOM 1638 N N . PRO B 1 35 ? -9.055 1.232 3.014 1 92 35 PRO B N 1
ATOM 1639 C CA . PRO B 1 35 ? -10.18 0.498 2.438 1 92 35 PRO B CA 1
ATOM 1640 C C . PRO B 1 35 ? -10.234 -0.955 2.902 1 92 35 PRO B C 1
ATOM 1642 O O . PRO B 1 35 ? -11.328 -1.521 3.037 1 92 35 PRO B O 1
ATOM 1645 N N . CYS B 1 36 ? -9.141 -1.556 3.176 1 95.69 36 CYS B N 1
ATOM 1646 C CA . CYS B 1 36 ? -9.109 -2.947 3.615 1 95.69 36 CYS B CA 1
ATOM 1647 C C . CYS B 1 36 ? -9.25 -3.043 5.129 1 95.69 36 CYS B C 1
ATOM 1649 O O . CYS B 1 36 ? -9.266 -4.145 5.688 1 95.69 36 CYS B O 1
ATOM 1651 N N . GLY B 1 37 ? -9.336 -1.95 5.766 1 92.5 37 GLY B N 1
ATOM 1652 C CA . GLY B 1 37 ? -9.445 -1.899 7.215 1 92.5 37 GLY B CA 1
ATOM 1653 C C . GLY B 1 37 ? -8.164 -1.473 7.898 1 92.5 37 GLY B C 1
ATOM 1654 O O . GLY B 1 37 ? -7.074 -1.878 7.488 1 92.5 37 GLY B O 1
ATOM 1655 N N . PRO B 1 38 ? -8.289 -0.633 8.914 1 90.25 38 PRO B N 1
ATOM 1656 C CA . PRO B 1 38 ? -7.102 -0.172 9.641 1 90.25 38 PRO B CA 1
ATOM 1657 C C . PRO B 1 38 ? -6.355 -1.31 10.328 1 90.25 38 PRO B C 1
ATOM 1659 O O . PRO B 1 38 ? -5.164 -1.177 10.633 1 90.25 38 PRO B O 1
ATOM 1662 N N . GLU B 1 39 ? -7.07 -2.41 10.539 1 90.88 39 GLU B N 1
ATOM 1663 C CA . GLU B 1 39 ? -6.457 -3.557 11.195 1 90.88 39 GLU B CA 1
ATOM 1664 C C . GLU B 1 39 ? -5.859 -4.523 10.18 1 90.88 39 GLU B C 1
ATOM 1666 O O . GLU B 1 39 ? -5.242 -5.523 10.555 1 90.88 39 GLU B O 1
ATOM 1671 N N . ALA B 1 40 ? -5.992 -4.199 8.93 1 92.88 40 ALA B N 1
ATOM 1672 C CA . ALA B 1 40 ? -5.477 -5.051 7.863 1 92.88 40 ALA B CA 1
ATOM 1673 C C . ALA B 1 40 ? -4.488 -4.289 6.984 1 92.88 40 ALA B C 1
ATOM 1675 O O . ALA B 1 40 ? -4.609 -4.289 5.758 1 92.88 40 ALA B O 1
ATOM 1676 N N . ARG B 1 41 ? -3.482 -3.775 7.555 1 90.56 41 ARG B N 1
ATOM 1677 C CA . ARG B 1 41 ? -2.57 -2.873 6.863 1 90.56 41 ARG B CA 1
ATOM 1678 C C . ARG B 1 41 ? -1.619 -3.646 5.953 1 90.56 41 ARG B C 1
ATOM 1680 O O . ARG B 1 41 ? -0.946 -3.059 5.105 1 90.56 41 ARG B O 1
ATOM 1687 N N . GLU B 1 42 ? -1.689 -4.953 6.113 1 94.06 42 GLU B N 1
ATOM 1688 C CA . GLU B 1 42 ? -0.851 -5.777 5.25 1 94.06 42 GLU B CA 1
ATOM 1689 C C . GLU B 1 42 ? -1.56 -6.098 3.936 1 94.06 42 GLU B C 1
ATOM 1691 O O . GLU B 1 42 ? -0.961 -6.68 3.027 1 94.06 42 GLU B O 1
ATOM 1696 N N . TRP B 1 43 ? -2.781 -5.734 3.898 1 96.62 43 TRP B N 1
ATOM 1697 C CA . TRP B 1 43 ? -3.561 -5.934 2.68 1 96.62 43 TRP B CA 1
ATOM 1698 C C . TRP B 1 43 ? -3.588 -4.664 1.837 1 96.62 43 TRP B C 1
ATOM 1700 O O . TRP B 1 43 ? -3.699 -3.559 2.371 1 96.62 43 TRP B O 1
ATOM 1710 N N . GLU B 1 44 ? -3.484 -4.828 0.566 1 95.44 44 GLU B N 1
ATOM 1711 C CA . GLU B 1 44 ? -3.457 -3.701 -0.362 1 95.44 44 GLU B CA 1
ATOM 1712 C C . GLU B 1 44 ? -4.73 -3.646 -1.201 1 95.44 44 GLU B C 1
ATOM 1714 O O . GLU B 1 44 ? -5.184 -4.668 -1.717 1 95.44 44 GLU B O 1
ATOM 1719 N N . TYR B 1 45 ? -5.227 -2.461 -1.337 1 94.69 45 TYR B N 1
ATOM 1720 C CA . TYR B 1 45 ? -6.496 -2.273 -2.033 1 94.69 45 TYR B CA 1
ATOM 1721 C C . TYR B 1 45 ? -6.273 -2.111 -3.533 1 94.69 45 TYR B C 1
ATOM 1723 O O . TYR B 1 45 ? -5.352 -1.414 -3.959 1 94.69 45 TYR B O 1
ATOM 1731 N N . PHE B 1 46 ? -7.184 -2.801 -4.305 1 96 46 PHE B N 1
ATOM 1732 C CA . PHE B 1 46 ? -7.27 -2.553 -5.738 1 96 46 PHE B CA 1
ATOM 1733 C C . PHE B 1 46 ? -8.641 -2.947 -6.273 1 96 46 PHE B C 1
ATOM 1735 O O . PHE B 1 46 ? -9.055 -4.102 -6.145 1 96 46 PHE B O 1
ATOM 1742 N N . ASP B 1 47 ? -9.359 -2.041 -6.754 1 94.19 47 ASP B N 1
ATOM 1743 C CA . ASP B 1 47 ? -10.586 -2.238 -7.52 1 94.19 47 ASP B CA 1
ATOM 1744 C C . ASP B 1 47 ? -11.586 -3.09 -6.742 1 94.19 47 ASP B C 1
ATOM 1746 O O . ASP B 1 47 ? -12.07 -4.105 -7.246 1 94.19 47 ASP B O 1
ATOM 1750 N N . GLY B 1 48 ? -11.82 -2.684 -5.602 1 94.31 48 GLY B N 1
ATOM 1751 C CA . GLY B 1 48 ? -12.906 -3.285 -4.836 1 94.31 48 GLY B CA 1
ATOM 1752 C C . GLY B 1 48 ? -12.477 -4.527 -4.074 1 94.31 48 GLY B C 1
ATOM 1753 O O . GLY B 1 48 ? -13.305 -5.188 -3.443 1 94.31 48 GLY B O 1
ATOM 1754 N N . LYS B 1 49 ? -11.18 -4.812 -4.145 1 97.25 49 LYS B N 1
ATOM 1755 C CA . LYS B 1 49 ? -10.672 -5.988 -3.445 1 97.25 49 LYS B CA 1
ATOM 1756 C C . LYS B 1 49 ? -9.391 -5.664 -2.68 1 97.25 49 LYS B C 1
ATOM 1758 O O . LYS B 1 49 ? -8.781 -4.621 -2.904 1 97.25 49 LYS B O 1
ATOM 1763 N N . C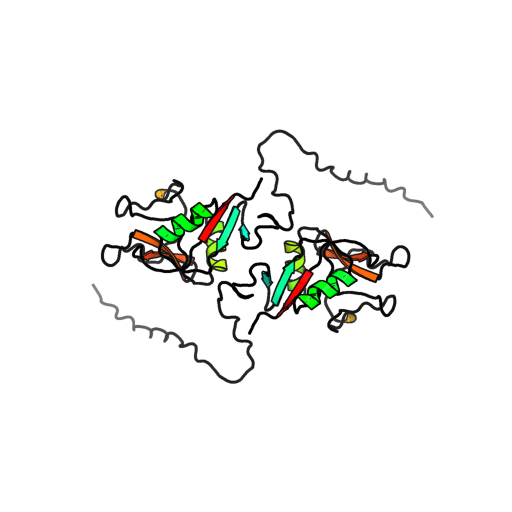YS B 1 50 ? -9.109 -6.527 -1.743 1 98.12 50 CYS B N 1
ATOM 1764 C CA . CYS B 1 50 ? -7.883 -6.449 -0.952 1 98.12 50 CYS B CA 1
ATOM 1765 C C . CYS B 1 50 ? -6.973 -7.637 -1.238 1 98.12 50 CYS B C 1
ATOM 1767 O O . CYS B 1 50 ? -7.441 -8.766 -1.368 1 98.12 50 CYS B O 1
ATOM 1769 N N . TYR B 1 51 ? -5.723 -7.328 -1.326 1 98.56 51 TYR B N 1
ATOM 1770 C CA . TYR B 1 51 ? -4.75 -8.336 -1.735 1 98.56 51 TYR B CA 1
ATOM 1771 C C . TYR B 1 51 ? -3.646 -8.477 -0.693 1 98.56 51 TYR B C 1
ATOM 1773 O O . TYR B 1 51 ? -3.188 -7.484 -0.122 1 98.56 51 TYR B O 1
ATOM 1781 N N . TYR B 1 52 ? -3.27 -9.711 -0.465 1 98.44 52 TYR B N 1
ATOM 1782 C CA . TYR B 1 52 ? -2.188 -10.055 0.45 1 98.44 52 TYR B CA 1
ATOM 1783 C C . TYR B 1 52 ? -1.015 -10.672 -0.301 1 98.44 52 TYR B C 1
ATOM 1785 O O . TYR B 1 52 ? -1.163 -11.711 -0.949 1 98.44 52 TYR B O 1
ATOM 1793 N N . PHE B 1 53 ? 0.098 -9.969 -0.255 1 98 53 PHE B N 1
ATOM 1794 C CA . PHE B 1 53 ? 1.339 -10.484 -0.822 1 98 53 PHE B CA 1
ATOM 1795 C C . PHE B 1 53 ? 2.189 -11.156 0.253 1 98 53 PHE B C 1
ATOM 1797 O O . PHE B 1 53 ? 2.664 -10.492 1.178 1 98 53 PHE B O 1
ATOM 1804 N N . SER B 1 54 ? 2.453 -12.43 0.073 1 97.94 54 SER B N 1
ATOM 1805 C CA . SER B 1 54 ? 3.064 -13.211 1.143 1 97.94 54 SER B CA 1
ATOM 1806 C C . SER B 1 54 ? 4.539 -12.859 1.312 1 97.94 54 SER B C 1
ATOM 1808 O O . SER B 1 54 ? 5.176 -12.367 0.378 1 97.94 54 SER B O 1
ATOM 1810 N N . ILE B 1 55 ? 5.02 -13.141 2.514 1 95.12 55 ILE B N 1
ATOM 1811 C CA . ILE B 1 55 ? 6.445 -13.047 2.807 1 95.12 55 ILE B CA 1
ATOM 1812 C C . ILE B 1 55 ? 7.074 -14.438 2.73 1 95.12 55 ILE B C 1
ATOM 1814 O O . ILE B 1 55 ? 8.164 -14.602 2.17 1 95.12 55 ILE B O 1
ATOM 1818 N N . ASP B 1 56 ? 6.273 -15.398 3.109 1 96.5 56 ASP B N 1
ATOM 1819 C CA . ASP B 1 56 ? 6.754 -16.781 3.125 1 96.5 56 ASP B CA 1
ATOM 1820 C C . ASP B 1 56 ? 6.566 -17.438 1.762 1 96.5 56 ASP B C 1
ATOM 1822 O O . ASP B 1 56 ? 5.66 -17.078 1.01 1 96.5 56 ASP B O 1
ATOM 1826 N N . ARG B 1 57 ? 7.457 -18.375 1.548 1 98.19 57 ARG B N 1
ATOM 1827 C CA . ARG B 1 57 ? 7.344 -19.219 0.368 1 98.19 57 ARG B CA 1
ATOM 1828 C C . ARG B 1 57 ? 6.789 -20.594 0.735 1 98.19 57 ARG B C 1
ATOM 1830 O O . ARG B 1 57 ? 7.113 -21.141 1.793 1 98.19 57 ARG B O 1
ATOM 1837 N N . MET B 1 58 ? 5.973 -21.125 -0.143 1 98.81 58 MET B N 1
ATOM 1838 C CA . MET B 1 58 ? 5.402 -22.453 0.106 1 98.81 58 MET B CA 1
ATOM 1839 C C . MET B 1 58 ? 4.84 -23.047 -1.178 1 98.81 58 MET B C 1
ATOM 1841 O O . MET B 1 58 ? 4.957 -22.453 -2.25 1 98.81 58 MET B O 1
ATOM 1845 N N . SER B 1 59 ? 4.344 -24.266 -1.089 1 98.88 59 SER B N 1
ATOM 1846 C CA . SER B 1 59 ? 3.727 -24.938 -2.229 1 98.88 59 SER B CA 1
ATOM 1847 C C . SER B 1 59 ? 2.359 -24.344 -2.549 1 98.88 59 SER B C 1
ATOM 1849 O O . SER B 1 59 ? 1.806 -23.594 -1.752 1 98.88 59 SER B O 1
ATOM 1851 N N . TRP B 1 60 ? 1.88 -24.734 -3.691 1 98.88 60 TRP B N 1
ATOM 1852 C CA . TRP B 1 60 ? 0.61 -24.188 -4.148 1 98.88 60 TRP B CA 1
ATOM 1853 C C . TRP B 1 60 ? -0.524 -24.578 -3.209 1 98.88 60 TRP B C 1
ATOM 1855 O O . TRP B 1 60 ? -1.346 -23.734 -2.834 1 98.88 60 TRP B O 1
ATOM 1865 N N . TYR B 1 61 ? -0.52 -25.812 -2.764 1 98.88 61 TYR B N 1
ATOM 1866 C CA . TYR B 1 61 ? -1.62 -26.281 -1.932 1 98.88 61 TYR B CA 1
ATOM 1867 C C . TYR B 1 61 ? -1.55 -25.672 -0.535 1 98.88 61 TYR B C 1
ATOM 1869 O O . TYR B 1 61 ? -2.58 -25.344 0.06 1 98.88 61 TYR B O 1
ATOM 1877 N N . LYS B 1 62 ? -0.391 -25.531 -0.013 1 98.88 62 LYS B N 1
ATOM 1878 C CA . LYS B 1 62 ? -0.236 -24.859 1.27 1 98.88 62 LYS B CA 1
ATOM 1879 C C . LYS B 1 62 ? -0.648 -23.391 1.167 1 98.88 62 LYS B C 1
ATOM 1881 O O . LYS B 1 62 ? -1.275 -22.844 2.082 1 98.88 62 LYS B O 1
ATOM 1886 N N . ALA B 1 63 ? -0.257 -22.797 0.086 1 98.94 63 ALA B N 1
ATOM 1887 C CA . ALA B 1 63 ? -0.649 -21.422 -0.161 1 98.94 63 ALA B CA 1
ATOM 1888 C C . ALA B 1 63 ? -2.168 -21.281 -0.208 1 98.94 63 ALA B C 1
ATOM 1890 O O . ALA B 1 63 ? -2.73 -20.344 0.373 1 98.94 63 ALA B O 1
ATOM 1891 N N . LYS B 1 64 ? -2.801 -22.203 -0.93 1 98.94 64 LYS B N 1
ATOM 1892 C CA . LYS B 1 64 ? -4.258 -22.219 -0.989 1 98.94 64 LYS B CA 1
ATOM 1893 C C . LYS B 1 64 ? -4.867 -22.281 0.41 1 98.94 64 LYS B C 1
ATOM 1895 O O . LYS B 1 64 ? -5.777 -21.516 0.73 1 98.94 64 LYS B O 1
ATOM 1900 N N . THR B 1 65 ? -4.348 -23.109 1.194 1 98.88 65 THR B N 1
ATOM 1901 C CA . THR B 1 65 ? -4.844 -23.297 2.555 1 98.88 65 THR B CA 1
ATOM 1902 C C . THR B 1 65 ? -4.602 -22.031 3.389 1 98.88 65 THR B C 1
ATOM 1904 O O . THR B 1 65 ? -5.473 -21.609 4.156 1 98.88 65 THR B O 1
ATOM 1907 N N . GLN B 1 66 ? -3.416 -21.453 3.264 1 98.81 66 GLN B N 1
ATOM 1908 C CA . GLN B 1 66 ? -3.098 -20.234 4.004 1 98.81 66 GLN B CA 1
ATOM 1909 C C . GLN B 1 66 ? -4.066 -19.109 3.654 1 98.81 66 GLN B C 1
ATOM 1911 O O . GLN B 1 66 ? -4.539 -18.391 4.539 1 98.81 66 GLN B O 1
ATOM 1916 N N . CYS B 1 67 ? -4.348 -18.953 2.389 1 98.94 67 CYS B N 1
ATOM 1917 C CA . CYS B 1 67 ? -5.309 -17.938 1.981 1 98.94 67 CYS B CA 1
ATOM 1918 C C . CYS B 1 67 ? -6.688 -18.219 2.568 1 98.94 67 CYS B C 1
ATOM 1920 O O . CYS B 1 67 ? -7.355 -17.312 3.064 1 98.94 67 CYS B O 1
ATOM 1922 N N . GLU B 1 68 ? -7.078 -19.438 2.523 1 98.81 68 GLU B N 1
ATOM 1923 C CA . GLU B 1 68 ? -8.375 -19.812 3.084 1 98.81 68 GLU B CA 1
ATOM 1924 C C . GLU B 1 68 ? -8.43 -19.531 4.582 1 98.81 68 GLU B C 1
ATOM 1926 O O . GLU B 1 68 ? -9.453 -19.078 5.098 1 98.81 68 GLU B O 1
ATOM 1931 N N . GLU B 1 69 ? -7.348 -19.766 5.254 1 98.44 69 GLU B N 1
ATOM 1932 C CA . GLU B 1 69 ? -7.273 -19.516 6.688 1 98.44 69 GLU B CA 1
ATOM 1933 C C . GLU B 1 69 ? -7.406 -18.016 6.984 1 98.44 69 GLU B C 1
ATOM 1935 O O . GLU B 1 69 ? -7.863 -17.641 8.062 1 98.44 69 GLU B O 1
ATOM 1940 N N . MET B 1 70 ? -7.062 -17.219 6 1 97.75 70 MET B N 1
ATOM 1941 C CA . MET B 1 70 ? -7.207 -15.773 6.141 1 97.75 70 MET B CA 1
ATOM 1942 C C . MET B 1 70 ? -8.531 -15.297 5.559 1 97.75 70 MET B C 1
ATOM 1944 O O . MET B 1 70 ? -8.664 -14.133 5.168 1 97.75 70 MET B O 1
ATOM 1948 N N . HIS B 1 71 ? -9.492 -16.188 5.441 1 97.81 71 HIS B N 1
ATOM 1949 C CA . HIS B 1 71 ? -10.82 -15.898 4.914 1 97.81 71 HIS B CA 1
ATOM 1950 C C . HIS B 1 71 ? -10.734 -15.219 3.551 1 97.81 71 HIS B C 1
ATOM 1952 O O . HIS B 1 71 ? -11.422 -14.227 3.303 1 97.81 71 HIS B O 1
ATOM 1958 N N . SER B 1 72 ? -9.891 -15.695 2.824 1 98.69 72 SER B N 1
ATOM 1959 C CA . SER B 1 72 ? -9.625 -15.234 1.467 1 98.69 72 SER B CA 1
ATOM 1960 C C . SER B 1 72 ? -9.367 -16.406 0.523 1 98.69 72 SER B C 1
ATOM 1962 O O . SER B 1 72 ? -9.758 -17.531 0.81 1 98.69 72 SER B O 1
ATOM 1964 N N . ARG B 1 73 ? -8.812 -16.141 -0.68 1 98.81 73 ARG B N 1
ATOM 1965 C CA . ARG B 1 73 ? -8.445 -17.172 -1.656 1 98.81 73 ARG B CA 1
ATOM 1966 C C . ARG B 1 73 ? -7.227 -16.734 -2.467 1 98.81 73 ARG B C 1
ATOM 1968 O O . ARG B 1 73 ? -6.867 -15.555 -2.482 1 98.81 73 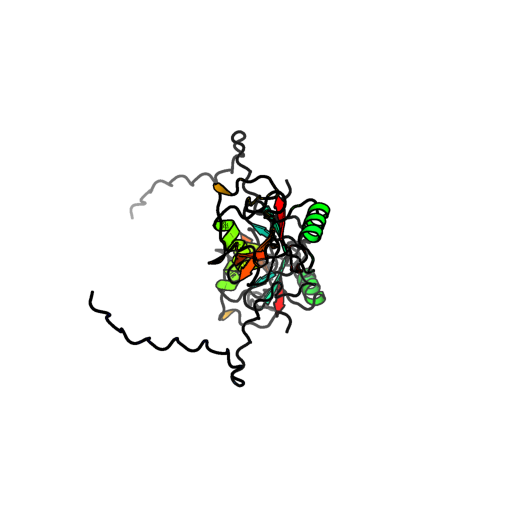ARG B O 1
ATOM 1975 N N . LEU B 1 74 ? -6.629 -17.719 -3.092 1 98.94 74 LEU B N 1
ATOM 1976 C CA . LEU B 1 74 ? -5.625 -17.344 -4.082 1 98.94 74 LEU B CA 1
ATOM 1977 C C . LEU B 1 74 ? -6.23 -16.438 -5.156 1 98.94 74 LEU B C 1
ATOM 1979 O O . LEU B 1 74 ? -7.363 -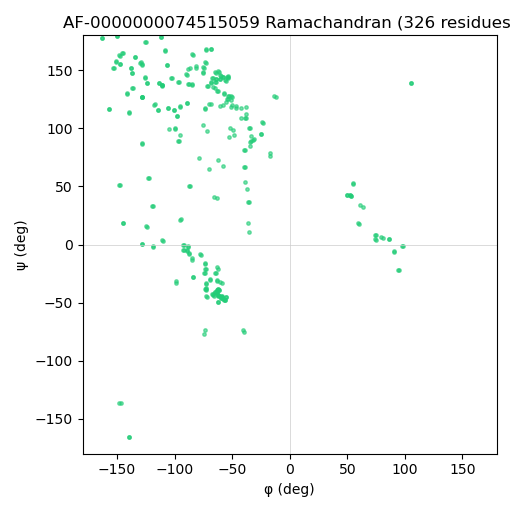16.656 -5.59 1 98.94 74 LEU B O 1
ATOM 1983 N N . ALA B 1 75 ? -5.449 -15.516 -5.602 1 98.88 75 ALA B N 1
ATOM 1984 C CA . ALA B 1 75 ? -5.957 -14.43 -6.438 1 98.88 75 ALA B CA 1
ATOM 1985 C C . ALA B 1 75 ? -6.398 -14.953 -7.805 1 98.88 75 ALA B C 1
ATOM 1987 O O . ALA B 1 75 ? -5.746 -15.828 -8.383 1 98.88 75 ALA B O 1
ATOM 1988 N N . ILE B 1 76 ? -7.504 -14.406 -8.25 1 98.44 76 ILE B N 1
ATOM 1989 C CA . ILE B 1 76 ? -8.039 -14.633 -9.586 1 98.44 76 ILE B CA 1
ATOM 1990 C C . ILE B 1 76 ? -7.699 -13.445 -10.492 1 98.44 76 ILE B C 1
ATOM 1992 O O . ILE B 1 76 ? -8.086 -12.312 -10.203 1 98.44 76 ILE B O 1
ATOM 1996 N N . ILE B 1 77 ? -6.914 -13.672 -11.508 1 98.12 77 ILE B N 1
ATOM 1997 C CA . ILE B 1 77 ? -6.574 -12.594 -12.43 1 98.12 77 ILE B CA 1
ATOM 1998 C C . ILE B 1 77 ? -7.438 -12.695 -13.688 1 98.12 77 ILE B C 1
ATOM 2000 O O . ILE B 1 77 ? -7.125 -13.469 -14.594 1 98.12 77 ILE B O 1
ATOM 2004 N N . ASN B 1 78 ? -8.43 -11.898 -13.688 1 96.19 78 ASN B N 1
ATOM 2005 C CA . ASN B 1 78 ? -9.422 -12.078 -14.742 1 96.19 78 ASN B CA 1
ATOM 2006 C C . ASN B 1 78 ? -9.625 -10.797 -15.539 1 96.19 78 ASN B C 1
ATOM 2008 O O . ASN B 1 78 ? -10.625 -10.656 -16.25 1 96.19 78 ASN B O 1
ATOM 2012 N N . SER B 1 79 ? -8.719 -9.836 -15.414 1 95.75 79 SER B N 1
ATOM 2013 C CA . SER B 1 79 ? -8.789 -8.594 -16.172 1 95.75 79 SER B CA 1
ATOM 2014 C C . SER B 1 79 ? -7.398 -8.016 -16.422 1 95.75 79 SER B C 1
ATOM 2016 O O . SER B 1 79 ? -6.457 -8.312 -15.688 1 95.75 79 SER B O 1
ATOM 2018 N N . PHE B 1 80 ? -7.406 -7.23 -17.453 1 96.56 80 PHE B N 1
ATOM 2019 C CA . PHE B 1 80 ? -6.148 -6.574 -17.797 1 96.56 80 PHE B CA 1
ATOM 2020 C C . PHE B 1 80 ? -5.707 -5.637 -16.672 1 96.56 80 PHE B C 1
ATOM 2022 O O . PHE B 1 80 ? -4.52 -5.562 -16.359 1 96.56 80 PHE B O 1
ATOM 2029 N N . ALA B 1 81 ? -6.641 -4.945 -16.078 1 97 81 ALA B N 1
ATOM 2030 C CA . ALA B 1 81 ? -6.332 -4.027 -14.992 1 97 81 ALA B CA 1
ATOM 2031 C C . ALA B 1 81 ? -5.727 -4.773 -13.805 1 97 81 ALA B C 1
ATOM 2033 O O . ALA B 1 81 ? -4.711 -4.348 -13.25 1 97 81 ALA B O 1
ATOM 2034 N N . LYS B 1 82 ? -6.359 -5.797 -13.414 1 97.25 82 LYS B N 1
ATOM 2035 C CA . LYS B 1 82 ? -5.844 -6.598 -12.305 1 97.25 82 LYS B CA 1
ATOM 2036 C C . LYS B 1 82 ? -4.48 -7.188 -12.641 1 97.25 82 LYS B C 1
ATOM 2038 O O . LYS B 1 82 ? -3.59 -7.23 -11.789 1 97.25 82 LYS B O 1
ATOM 2043 N N . GLN B 1 83 ? -4.258 -7.645 -13.898 1 98.06 83 GLN B N 1
ATOM 2044 C CA . GLN B 1 83 ? -2.965 -8.141 -14.359 1 98.06 83 GLN B CA 1
ATOM 2045 C C . GLN B 1 83 ? -1.875 -7.09 -14.188 1 98.06 83 GLN B C 1
ATOM 2047 O O . GLN B 1 83 ? -0.788 -7.387 -13.688 1 98.06 83 GLN B O 1
ATOM 2052 N N . ASN B 1 84 ? -2.146 -5.934 -14.609 1 97.5 84 ASN B N 1
ATOM 2053 C CA . ASN B 1 84 ? -1.182 -4.844 -14.5 1 97.5 84 ASN B CA 1
ATOM 2054 C C . ASN B 1 84 ? -0.838 -4.547 -13.039 1 97.5 84 ASN B C 1
ATOM 2056 O O . ASN B 1 84 ? 0.331 -4.355 -12.703 1 97.5 84 ASN B O 1
ATOM 2060 N N . PHE B 1 85 ? -1.821 -4.512 -12.227 1 96.75 85 PHE B N 1
ATOM 2061 C CA . PHE B 1 85 ? -1.628 -4.301 -10.797 1 96.75 85 PHE B CA 1
ATOM 2062 C C . PHE B 1 85 ? -0.688 -5.355 -10.219 1 96.75 85 PHE B C 1
ATOM 2064 O O . PHE B 1 85 ? 0.281 -5.02 -9.531 1 96.75 85 PHE B O 1
ATOM 2071 N N . VAL B 1 86 ? -0.961 -6.594 -10.562 1 97.94 86 VAL B N 1
ATOM 2072 C CA . VAL B 1 86 ? -0.186 -7.715 -10.039 1 97.94 86 VAL B CA 1
ATOM 2073 C C . VAL B 1 86 ? 1.238 -7.656 -10.586 1 97.94 86 VAL B C 1
ATOM 2075 O O . VAL B 1 86 ? 2.203 -7.852 -9.844 1 97.94 86 VAL B O 1
ATOM 2078 N N . MET B 1 87 ? 1.378 -7.355 -11.844 1 96.75 87 MET B N 1
ATOM 2079 C CA . MET B 1 87 ? 2.684 -7.277 -12.492 1 96.75 87 MET B CA 1
ATOM 2080 C C . MET B 1 87 ? 3.574 -6.25 -11.805 1 96.75 87 MET B C 1
ATOM 2082 O O . MET B 1 87 ? 4.727 -6.539 -11.477 1 96.75 87 MET B O 1
ATOM 2086 N N . PHE B 1 88 ? 3.025 -5.16 -11.547 1 92.69 88 PHE B N 1
ATOM 2087 C CA . PHE B 1 88 ? 3.805 -4.078 -10.961 1 92.69 88 PHE B CA 1
ATOM 2088 C C . PHE B 1 88 ? 4.133 -4.379 -9.5 1 92.69 88 PHE B C 1
ATOM 2090 O O . PHE B 1 88 ? 5.227 -4.062 -9.031 1 92.69 88 PHE B O 1
ATOM 2097 N N . ARG B 1 89 ? 3.27 -5.008 -8.898 1 94.69 89 ARG B N 1
ATOM 2098 C CA . ARG B 1 89 ? 3.418 -5.168 -7.457 1 94.69 89 ARG B CA 1
ATOM 2099 C C . ARG B 1 89 ? 4.328 -6.348 -7.125 1 94.69 89 ARG B C 1
ATOM 2101 O O . ARG B 1 89 ? 5.004 -6.344 -6.094 1 94.69 89 ARG B O 1
ATOM 2108 N N . THR B 1 90 ? 4.379 -7.301 -7.957 1 95.81 90 THR B N 1
ATOM 2109 C CA . THR B 1 90 ? 5.121 -8.516 -7.637 1 95.81 90 THR B CA 1
ATOM 2110 C C . THR B 1 90 ? 6.598 -8.352 -7.984 1 95.81 90 THR B C 1
ATOM 2112 O O . THR B 1 90 ? 7.43 -9.164 -7.578 1 95.81 90 THR B O 1
ATOM 2115 N N . ARG B 1 91 ? 7 -7.359 -8.711 1 91.31 91 ARG B N 1
ATOM 2116 C CA . ARG B 1 91 ? 8.383 -6.98 -8.984 1 91.31 91 ARG B CA 1
ATOM 2117 C C . ARG B 1 91 ? 9.18 -8.172 -9.516 1 91.31 91 ARG B C 1
ATOM 2119 O O . ARG B 1 91 ? 10.273 -8.461 -9.023 1 91.31 91 ARG B O 1
ATOM 2126 N N . ASN B 1 92 ? 8.602 -8.906 -10.375 1 93.56 92 ASN B N 1
ATOM 2127 C CA . ASN B 1 92 ? 9.234 -9.977 -11.133 1 93.56 92 ASN B CA 1
ATOM 2128 C C . ASN B 1 92 ? 9.469 -11.211 -10.266 1 93.56 92 ASN B C 1
ATOM 2130 O O . ASN B 1 92 ? 10.18 -12.141 -10.672 1 93.56 92 ASN B O 1
ATOM 2134 N N . GLU B 1 93 ? 8.938 -11.234 -9.039 1 96.19 93 GLU B N 1
ATOM 2135 C CA . GLU B 1 93 ? 9.016 -12.422 -8.188 1 96.19 93 GLU B CA 1
ATOM 2136 C C . GLU B 1 93 ? 7.891 -13.406 -8.5 1 96.19 93 GLU B C 1
ATOM 2138 O O . GLU B 1 93 ? 6.906 -13.047 -9.148 1 96.19 93 GLU B O 1
ATOM 2143 N N . ARG B 1 94 ? 8.078 -14.594 -8.039 1 98.12 94 ARG B N 1
ATOM 2144 C CA . ARG B 1 94 ? 7.105 -15.648 -8.297 1 98.12 94 ARG B CA 1
ATOM 2145 C C . ARG B 1 94 ? 6.031 -15.688 -7.215 1 98.12 94 ARG B C 1
ATOM 2147 O O . ARG B 1 94 ? 6.344 -15.836 -6.031 1 98.12 94 ARG B O 1
ATOM 2154 N N . PHE B 1 95 ? 4.77 -15.539 -7.645 1 98.88 95 PHE B N 1
ATOM 2155 C CA . PHE B 1 95 ? 3.629 -15.625 -6.738 1 98.88 95 PHE B CA 1
ATOM 2156 C C . PHE B 1 95 ? 2.588 -16.609 -7.266 1 98.88 95 PHE B C 1
ATOM 2158 O O . PHE B 1 95 ? 2.148 -16.5 -8.414 1 98.88 95 PHE B O 1
ATOM 2165 N N . TRP B 1 96 ? 2.252 -17.516 -6.391 1 98.94 96 TRP B N 1
ATOM 2166 C CA . TRP B 1 96 ? 1.146 -18.406 -6.734 1 98.94 96 TRP B CA 1
ATOM 2167 C C . TRP B 1 96 ? -0.139 -17.609 -6.957 1 98.94 96 TRP B C 1
ATOM 2169 O O . TRP B 1 96 ? -0.424 -16.656 -6.223 1 98.94 96 TRP B O 1
ATOM 2179 N N . ILE B 1 97 ? -0.926 -18.031 -7.91 1 98.94 97 ILE B N 1
ATOM 2180 C CA . ILE B 1 97 ? -2.283 -17.531 -8.125 1 98.94 97 ILE B CA 1
ATOM 2181 C C . ILE B 1 97 ? -3.258 -18.719 -8.148 1 98.94 97 ILE B C 1
ATOM 2183 O O . ILE B 1 97 ? -2.84 -19.875 -8.117 1 98.94 97 ILE B O 1
ATOM 2187 N N . GLY B 1 98 ? -4.555 -18.438 -8.211 1 98.88 98 GLY B N 1
ATOM 2188 C CA . GLY B 1 98 ? -5.566 -19.469 -8.055 1 98.88 98 GLY B CA 1
ATOM 2189 C C . GLY B 1 98 ? -5.898 -20.172 -9.352 1 98.88 98 GLY B C 1
ATOM 2190 O O . GLY B 1 98 ? -7.074 -20.344 -9.695 1 98.88 98 GLY B O 1
ATOM 2191 N N . LEU B 1 99 ? -4.902 -20.625 -10.062 1 98.75 99 LEU B N 1
ATOM 2192 C CA . LEU B 1 99 ? -5.07 -21.266 -11.359 1 98.75 99 LEU B CA 1
ATOM 2193 C C . LEU B 1 99 ? -4.359 -22.609 -11.391 1 98.75 99 LEU B C 1
ATOM 2195 O O . LEU B 1 99 ? -3.184 -22.719 -11.031 1 98.75 99 LEU B O 1
ATOM 2199 N N . THR B 1 100 ? -5.137 -23.703 -11.797 1 98.62 100 THR B N 1
ATOM 2200 C CA . THR B 1 100 ? -4.574 -25.047 -11.805 1 98.62 100 THR B CA 1
ATOM 2201 C C . THR B 1 100 ? -5.281 -25.922 -12.836 1 98.62 100 THR B C 1
ATOM 2203 O O . THR B 1 100 ? -6.426 -25.656 -13.211 1 98.62 100 THR B O 1
ATOM 2206 N N . ASP B 1 101 ? -4.566 -26.859 -13.32 1 98.25 101 ASP B N 1
ATOM 2207 C CA . ASP B 1 101 ? -5.195 -27.891 -14.125 1 98.25 101 ASP B CA 1
ATOM 2208 C C . ASP B 1 101 ? -4.996 -29.266 -13.492 1 98.25 101 ASP B C 1
ATOM 2210 O O . ASP B 1 101 ? -4.871 -30.281 -14.203 1 98.25 101 ASP B O 1
ATOM 2214 N N . GLY B 1 102 ? -4.973 -29.25 -12.18 1 96.12 102 GLY B N 1
ATOM 2215 C CA . GLY B 1 102 ? -4.73 -30.469 -11.406 1 96.12 102 GLY B CA 1
ATOM 2216 C C . GLY B 1 102 ? -5.871 -31.469 -11.492 1 96.12 102 GLY B C 1
ATOM 2217 O O . GLY B 1 102 ? -5.656 -32.688 -11.367 1 96.12 102 GLY B O 1
ATOM 2218 N N . ASN B 1 103 ? -7.07 -31.016 -11.648 1 95.56 103 ASN B N 1
ATOM 2219 C CA . ASN B 1 103 ? -8.227 -31.891 -11.734 1 95.56 103 ASN B CA 1
ATOM 2220 C C . ASN B 1 103 ? -8.266 -32.656 -13.055 1 95.56 103 ASN B C 1
ATOM 2222 O O . ASN B 1 103 ? -8.578 -33.844 -13.086 1 95.56 103 ASN B O 1
ATOM 2226 N N . SER B 1 104 ? -8.016 -31.922 -14.133 1 95.19 104 SER B N 1
ATOM 2227 C CA . SER B 1 104 ? -7.934 -32.469 -15.477 1 95.19 104 SER B CA 1
ATOM 2228 C C . SER B 1 104 ? -6.797 -31.828 -16.266 1 95.19 104 SER B C 1
ATOM 2230 O O . SER B 1 104 ? -6.863 -30.641 -16.594 1 95.19 104 SER B O 1
ATOM 2232 N N . GLU B 1 105 ? -5.812 -32.688 -16.578 1 95.31 105 GLU B N 1
ATOM 2233 C CA . GLU B 1 105 ? -4.637 -32.188 -17.266 1 95.31 105 GLU B CA 1
ATOM 2234 C C . GLU B 1 105 ? -5.027 -31.438 -18.547 1 95.31 105 GLU B C 1
ATOM 2236 O O . GLU B 1 105 ? -5.777 -31.953 -19.375 1 95.31 105 GLU B O 1
ATOM 2241 N N . GLY B 1 106 ? -4.543 -30.141 -18.656 1 95.06 106 GLY B N 1
ATOM 2242 C CA . GLY B 1 106 ? -4.836 -29.328 -19.828 1 95.06 106 GLY B CA 1
ATOM 2243 C C . GLY B 1 106 ? -6.051 -28.438 -19.641 1 95.06 106 GLY B C 1
ATOM 2244 O O . GLY B 1 106 ? -6.25 -27.484 -20.406 1 95.06 106 GLY B O 1
ATOM 2245 N N . GLU B 1 107 ? -6.895 -28.797 -18.719 1 96.38 107 GLU B N 1
ATOM 2246 C CA . GLU B 1 107 ? -8.078 -28 -18.422 1 96.38 107 GLU B CA 1
ATOM 2247 C C . GLU B 1 107 ? -7.836 -27.062 -17.234 1 96.38 107 GLU B C 1
ATOM 2249 O O . GLU B 1 107 ? -8.125 -27.422 -16.094 1 96.38 107 GLU B O 1
ATOM 2254 N N . TRP B 1 108 ? -7.371 -25.953 -17.562 1 98.06 108 TRP B N 1
ATOM 2255 C CA . TRP B 1 108 ? -7.059 -24.984 -16.531 1 98.06 108 TRP B CA 1
ATOM 2256 C C . TRP B 1 108 ? -8.336 -24.406 -15.922 1 98.06 108 TRP B C 1
ATOM 2258 O O . TRP B 1 108 ? -9.297 -24.125 -16.641 1 98.06 108 TRP B O 1
ATOM 2268 N N . GLU B 1 109 ? -8.312 -24.297 -14.57 1 97.88 109 GLU B N 1
ATOM 2269 C CA . GLU B 1 109 ? -9.469 -23.812 -13.836 1 97.88 109 GLU B CA 1
ATOM 2270 C C . GLU B 1 109 ? -9.062 -22.812 -12.75 1 97.88 109 GLU B C 1
ATOM 2272 O O . GLU B 1 109 ? -8.078 -23.031 -12.039 1 97.88 109 GLU B O 1
ATOM 2277 N N . TRP B 1 110 ? -9.828 -21.75 -12.734 1 98.31 110 TRP B N 1
ATOM 2278 C CA . TRP B 1 110 ? -9.711 -20.875 -11.578 1 98.31 110 TRP B CA 1
ATOM 2279 C C . TRP B 1 110 ? -10.398 -21.484 -10.359 1 98.31 110 TRP B C 1
ATOM 2281 O O . TRP B 1 110 ? -11.477 -22.062 -10.477 1 98.31 110 TRP B O 1
ATOM 2291 N N . ILE B 1 111 ? -9.875 -21.188 -9.203 1 98.06 111 ILE B N 1
ATOM 2292 C CA . ILE B 1 111 ? -10.352 -21.875 -8.008 1 98.06 111 ILE B CA 1
ATOM 2293 C C . ILE B 1 111 ? -11.727 -21.359 -7.617 1 98.06 111 ILE B C 1
ATOM 2295 O O . ILE B 1 111 ? -12.445 -21.984 -6.836 1 98.06 111 ILE B O 1
ATOM 2299 N N . ASP B 1 112 ? -12.07 -20.172 -8.078 1 96.94 112 ASP B N 1
ATOM 2300 C CA . ASP B 1 112 ? -13.367 -19.625 -7.695 1 96.94 112 ASP B CA 1
ATOM 2301 C C . ASP B 1 112 ? -14.445 -19.984 -8.719 1 96.94 112 ASP B C 1
ATOM 2303 O O . ASP B 1 112 ? -15.609 -19.625 -8.562 1 96.94 112 ASP B O 1
ATOM 2307 N N . GLY B 1 113 ? -14.078 -20.594 -9.742 1 95.94 113 GLY B N 1
ATOM 2308 C CA . GLY B 1 113 ? -15.055 -21.016 -10.734 1 95.94 113 GLY B CA 1
ATOM 2309 C C . GLY B 1 113 ? -15.156 -20.062 -11.914 1 95.94 113 GLY B C 1
ATOM 2310 O O . GLY B 1 113 ? -15.922 -20.312 -12.852 1 95.94 113 GLY B O 1
ATOM 2311 N N . THR B 1 114 ? -14.383 -18.969 -11.891 1 95.5 114 THR B N 1
ATOM 2312 C CA . THR B 1 114 ? -14.352 -18.078 -13.039 1 95.5 114 THR B CA 1
ATOM 2313 C C . THR B 1 114 ? -14.016 -18.828 -14.312 1 95.5 114 THR B C 1
ATOM 2315 O O . THR B 1 114 ? -13.148 -19.719 -14.312 1 95.5 114 THR B O 1
ATOM 2318 N N . ASP B 1 115 ? -14.633 -18.406 -15.383 1 94.12 115 ASP B N 1
ATOM 2319 C CA . ASP B 1 115 ? -14.43 -19.094 -16.656 1 94.12 115 ASP B CA 1
ATOM 2320 C C . ASP B 1 115 ? -13.055 -18.781 -17.234 1 94.12 115 ASP B C 1
ATOM 2322 O O . ASP B 1 115 ? -12.781 -17.641 -17.609 1 94.12 115 ASP B O 1
ATOM 2326 N N . TYR B 1 116 ? -12.297 -19.734 -17.359 1 94.81 116 TYR B N 1
ATOM 2327 C CA . TYR B 1 116 ? -10.93 -19.609 -17.859 1 94.81 116 TYR B CA 1
ATOM 2328 C C . TYR B 1 116 ? -10.906 -19.359 -19.359 1 94.81 116 TYR B C 1
ATOM 2330 O O . TYR B 1 116 ? -10.109 -18.562 -19.844 1 94.81 116 TYR B O 1
ATOM 2338 N N . LYS B 1 117 ? -11.766 -19.969 -20.078 1 91.81 117 LYS B N 1
ATOM 2339 C CA . LYS B 1 117 ? -11.734 -19.969 -21.547 1 91.81 117 LYS B CA 1
ATOM 2340 C C . LYS B 1 117 ? -12.203 -18.625 -22.094 1 91.81 117 LYS B C 1
ATOM 2342 O O . LYS B 1 117 ? -11.75 -18.188 -23.156 1 91.81 117 LYS B O 1
ATOM 2347 N N . SER B 1 118 ? -13 -17.922 -21.312 1 90.5 118 SER B N 1
ATOM 2348 C CA . SER B 1 118 ? -13.578 -16.688 -21.828 1 90.5 118 SER B CA 1
ATOM 2349 C C . SER B 1 118 ? -12.977 -15.461 -21.141 1 90.5 118 SER B C 1
ATOM 2351 O O . SER B 1 118 ? -13.43 -14.336 -21.359 1 90.5 118 SER B O 1
ATOM 2353 N N . THR B 1 119 ? -12.078 -15.766 -20.328 1 88.75 119 THR B N 1
ATOM 2354 C CA . THR B 1 119 ? -11.547 -14.633 -19.594 1 88.75 119 THR B CA 1
ATOM 2355 C C . THR B 1 119 ? -10.102 -14.344 -20 1 88.75 119 THR B C 1
ATOM 2357 O O . THR B 1 119 ? -9.531 -15.062 -20.812 1 88.75 119 THR B O 1
ATOM 2360 N N . PHE B 1 120 ? -9.539 -13.32 -19.406 1 90.5 120 PHE B N 1
ATOM 2361 C CA . PHE B 1 120 ? -8.203 -12.789 -19.641 1 90.5 120 PHE B CA 1
ATOM 2362 C C . PHE B 1 120 ? -7.141 -13.82 -19.281 1 90.5 120 PHE B C 1
ATOM 2364 O O . PHE B 1 120 ? -7.273 -14.523 -18.281 1 90.5 120 PHE B O 1
ATOM 2371 N N . THR B 1 121 ? -6.125 -14.047 -20.188 1 96.44 121 THR B N 1
ATOM 2372 C CA . THR B 1 121 ? -4.957 -14.852 -19.844 1 96.44 121 THR B CA 1
ATOM 2373 C C . THR B 1 121 ? -3.668 -14.109 -20.188 1 96.44 121 THR B C 1
ATOM 2375 O O . THR B 1 121 ? -3.666 -13.227 -21.047 1 96.44 121 THR B O 1
ATOM 2378 N N . PHE B 1 122 ? -2.576 -14.477 -19.531 1 98.19 122 PHE B N 1
ATOM 2379 C CA . PHE B 1 122 ? -1.312 -13.797 -19.766 1 98.19 122 PHE B CA 1
ATOM 2380 C C . PHE B 1 122 ? -0.137 -14.75 -19.594 1 98.19 122 PHE B C 1
ATOM 2382 O O . PHE B 1 122 ? 0.819 -14.453 -18.875 1 98.19 122 PHE B O 1
ATOM 2389 N N . TRP B 1 123 ? -0.216 -15.82 -20.234 1 98.5 123 TRP B N 1
ATOM 2390 C CA . TRP B 1 123 ? 0.833 -16.828 -20.188 1 98.5 123 TRP B CA 1
ATOM 2391 C C . TRP B 1 123 ? 2.109 -16.328 -20.844 1 98.5 123 TRP B C 1
ATOM 2393 O O . TRP B 1 123 ? 2.051 -15.625 -21.859 1 98.5 123 TRP B O 1
ATOM 2403 N N . LYS B 1 124 ? 3.154 -16.688 -20.312 1 98.38 124 LYS B N 1
ATOM 2404 C CA . LYS B 1 124 ? 4.426 -16.5 -21 1 98.38 124 LYS B CA 1
ATOM 2405 C C . LYS B 1 124 ? 4.457 -17.281 -22.312 1 98.38 124 LYS B C 1
ATOM 2407 O O . LYS B 1 124 ? 3.855 -18.344 -22.422 1 98.38 124 LYS B O 1
ATOM 2412 N N . GLU B 1 125 ? 5.191 -16.688 -23.25 1 97 125 GLU B N 1
ATOM 2413 C CA . GLU B 1 125 ? 5.34 -17.391 -24.516 1 97 125 GLU B CA 1
ATOM 2414 C C . GLU B 1 125 ? 5.836 -18.812 -24.297 1 97 125 GLU B C 1
ATOM 2416 O O . GLU B 1 125 ? 6.805 -19.031 -23.562 1 97 125 GLU B O 1
ATOM 2421 N N . GLY B 1 126 ? 5.113 -19.797 -24.875 1 97.5 126 GLY B N 1
ATOM 2422 C CA . GLY B 1 126 ? 5.5 -21.188 -24.75 1 97.5 126 GLY B CA 1
ATOM 2423 C C . GLY B 1 126 ? 4.871 -21.875 -23.547 1 97.5 126 GLY B C 1
ATOM 2424 O O . GLY B 1 126 ? 5.035 -23.078 -23.359 1 97.5 126 GLY B O 1
ATOM 2425 N N . GLU B 1 127 ? 4.188 -21.109 -22.75 1 97.75 127 GLU B N 1
ATOM 2426 C CA . GLU B 1 127 ? 3.518 -21.656 -21.578 1 97.75 127 GLU B CA 1
ATOM 2427 C C . GLU B 1 127 ? 2.004 -21.672 -21.766 1 97.75 127 GLU B C 1
ATOM 2429 O O . GLU B 1 127 ? 1.465 -20.906 -22.578 1 97.75 127 GLU B O 1
ATOM 2434 N N . PRO B 1 128 ? 1.216 -22.328 -20.969 1 97.88 128 PRO B N 1
ATOM 2435 C CA . PRO B 1 128 ? 1.749 -23.422 -20.141 1 97.88 128 PRO B CA 1
ATOM 2436 C C . PRO B 1 128 ? 2.279 -24.594 -20.969 1 97.88 128 PRO B C 1
ATOM 2438 O O . PRO B 1 128 ? 1.669 -24.969 -21.969 1 97.88 128 PRO B O 1
ATOM 2441 N N . ASN B 1 129 ? 3.438 -25.219 -20.578 1 97.25 129 ASN B N 1
ATOM 2442 C CA . ASN B 1 129 ? 4.059 -26.234 -21.422 1 97.25 129 ASN B CA 1
ATOM 2443 C C . ASN B 1 129 ? 4.109 -27.578 -20.703 1 97.25 129 ASN B C 1
ATOM 2445 O O . ASN B 1 129 ? 4.551 -28.578 -21.281 1 97.25 129 ASN B O 1
ATOM 2449 N N . ASN B 1 130 ? 3.666 -27.656 -19.484 1 97.31 130 ASN B N 1
ATOM 2450 C CA . ASN B 1 130 ? 3.658 -28.891 -18.719 1 97.31 130 ASN B CA 1
ATOM 2451 C C . ASN B 1 130 ? 5.012 -29.594 -18.766 1 97.31 130 ASN B C 1
ATOM 2453 O O . ASN B 1 130 ? 5.086 -30.812 -18.969 1 97.31 130 ASN B O 1
ATOM 2457 N N . SER B 1 131 ? 6.031 -28.828 -18.641 1 94.19 131 SER B N 1
ATOM 2458 C CA . SER B 1 131 ? 7.371 -29.406 -18.672 1 94.19 131 SER B CA 1
ATOM 2459 C C . SER B 1 131 ? 7.496 -30.594 -17.719 1 94.19 131 SER B C 1
ATOM 2461 O O . SER B 1 131 ? 7.055 -30.5 -16.562 1 94.19 131 SER B O 1
ATOM 2463 N N . GLY B 1 132 ? 7.98 -31.75 -18.297 1 94.81 132 GLY B N 1
ATOM 2464 C CA . GLY B 1 132 ? 8.109 -32.938 -17.484 1 94.81 132 GLY B CA 1
ATOM 2465 C C . GLY B 1 132 ? 6.785 -33.625 -17.172 1 94.81 132 GLY B C 1
ATOM 2466 O O . GLY B 1 132 ? 6.715 -34.531 -16.359 1 94.81 132 GLY B O 1
ATOM 2467 N N . ASN B 1 133 ? 5.805 -33.125 -17.703 1 95.56 133 ASN B N 1
ATOM 2468 C CA . ASN B 1 133 ? 4.457 -33.688 -17.578 1 95.56 133 ASN B CA 1
ATOM 2469 C C . ASN B 1 133 ? 3.973 -33.656 -16.141 1 95.56 133 ASN B C 1
ATOM 2471 O O . ASN B 1 133 ? 3.295 -34.594 -15.695 1 95.56 133 ASN B O 1
ATOM 2475 N N . ASN B 1 134 ? 4.383 -32.688 -15.406 1 95.94 134 ASN B N 1
ATOM 2476 C CA . ASN B 1 134 ? 4.004 -32.625 -14 1 95.94 134 ASN B CA 1
ATOM 2477 C C . ASN B 1 134 ? 3.797 -31.203 -13.531 1 95.94 134 ASN B C 1
ATOM 2479 O O . ASN B 1 134 ? 3.998 -30.891 -12.359 1 95.94 134 ASN B O 1
ATOM 2483 N N . GLU B 1 135 ? 3.605 -30.297 -14.438 1 98 135 GLU B N 1
ATOM 2484 C CA . GLU B 1 135 ? 3.332 -28.906 -14.07 1 98 135 GLU B CA 1
ATOM 2485 C C . GLU B 1 135 ? 1.836 -28.609 -14.102 1 98 135 GLU B C 1
ATOM 2487 O O . GLU B 1 135 ? 1.23 -28.578 -15.18 1 98 135 GLU B O 1
ATOM 2492 N N . ASP B 1 136 ? 1.247 -28.391 -12.938 1 98.56 136 ASP B N 1
ATOM 2493 C CA . ASP B 1 136 ? -0.208 -28.297 -12.875 1 98.56 136 ASP B CA 1
ATOM 2494 C C . ASP B 1 136 ? -0.636 -27.016 -12.141 1 98.56 136 ASP B C 1
ATOM 2496 O O . ASP B 1 136 ? -1.829 -26.797 -11.93 1 98.56 136 ASP B O 1
ATOM 2500 N N . CYS B 1 137 ? 0.293 -26.234 -11.703 1 98.88 137 CYS B N 1
ATOM 2501 C CA . CYS B 1 137 ? -0.005 -25.031 -10.922 1 98.88 137 CYS B CA 1
ATOM 2502 C C . CYS B 1 137 ? 0.637 -23.797 -11.555 1 98.88 137 CYS B C 1
ATOM 2504 O O . CYS B 1 137 ? 1.748 -23.875 -12.078 1 98.88 137 CYS B O 1
ATOM 2506 N N . ALA B 1 138 ? -0.071 -22.672 -11.484 1 98.81 138 ALA B N 1
ATOM 2507 C CA . ALA B 1 138 ? 0.381 -21.469 -12.172 1 98.81 138 ALA B CA 1
ATOM 2508 C C . ALA B 1 138 ? 0.834 -20.406 -11.172 1 98.81 138 ALA B C 1
ATOM 2510 O O . ALA B 1 138 ? 0.209 -20.219 -10.125 1 98.81 138 ALA B O 1
ATOM 2511 N N . HIS B 1 139 ? 1.896 -19.781 -11.461 1 98.88 139 HIS B N 1
ATOM 2512 C CA . HIS B 1 139 ? 2.348 -18.594 -10.75 1 98.88 139 HIS B CA 1
ATOM 2513 C C . HIS B 1 139 ? 2.66 -17.469 -11.719 1 98.88 139 HIS B C 1
ATOM 2515 O O . HIS B 1 139 ? 2.844 -17.688 -12.914 1 98.88 139 HIS B O 1
ATOM 2521 N N . VAL B 1 140 ? 2.572 -16.266 -11.234 1 98.69 140 VAL B N 1
ATOM 2522 C CA . VAL B 1 140 ? 3.111 -15.125 -11.977 1 98.69 140 VAL B CA 1
ATOM 2523 C C . VAL B 1 140 ? 4.621 -15.031 -11.75 1 98.69 140 VAL B C 1
ATOM 2525 O O . VAL B 1 140 ? 5.129 -15.469 -10.711 1 98.69 140 VAL B O 1
ATOM 2528 N N . TRP B 1 141 ? 5.266 -14.461 -12.711 1 97.12 141 TRP B N 1
ATOM 2529 C CA . TRP B 1 141 ? 6.719 -14.359 -12.664 1 97.12 141 TRP B CA 1
ATOM 2530 C C . TRP B 1 141 ? 7.195 -13.094 -13.375 1 97.12 141 TRP B C 1
ATOM 2532 O O . TRP B 1 141 ? 6.641 -12.016 -13.172 1 97.12 141 TRP B O 1
ATOM 2542 N N . THR B 1 142 ? 8.203 -13.148 -14.164 1 95.94 142 THR B N 1
ATOM 2543 C CA . THR B 1 142 ? 8.781 -11.977 -14.82 1 95.94 142 THR B CA 1
ATOM 2544 C C . THR B 1 142 ? 7.727 -11.25 -15.656 1 95.94 142 THR B C 1
ATOM 2546 O O . THR B 1 142 ? 6.965 -11.883 -16.391 1 95.94 142 THR B O 1
ATOM 2549 N N . SER B 1 143 ? 7.676 -9.938 -15.414 1 95.25 143 SER B N 1
ATOM 2550 C CA . SER B 1 143 ? 6.75 -9.07 -16.141 1 95.25 143 SER B CA 1
ATOM 2551 C C . SER B 1 143 ? 5.305 -9.492 -15.914 1 95.25 143 SER B C 1
ATOM 2553 O O . SER B 1 143 ? 4.445 -9.273 -16.766 1 95.25 143 SER B O 1
ATOM 2555 N N . GLY B 1 144 ? 5.121 -10.242 -14.898 1 97.44 144 GLY B N 1
ATOM 2556 C CA . GLY B 1 144 ? 3.768 -10.625 -14.531 1 97.44 144 GLY B CA 1
ATOM 2557 C C . GLY B 1 144 ? 3.23 -11.773 -15.359 1 97.44 144 GLY B C 1
ATOM 2558 O O . GLY B 1 144 ? 2.064 -12.156 -15.219 1 97.44 144 GLY B O 1
ATOM 2559 N N . GLN B 1 145 ? 4.035 -12.352 -16.188 1 98.56 145 GLN B N 1
ATOM 2560 C CA . GLN B 1 145 ? 3.57 -13.43 -17.047 1 98.56 145 GLN B CA 1
ATOM 2561 C C . GLN B 1 145 ? 3.389 -14.727 -16.266 1 98.56 145 GLN B C 1
ATOM 2563 O O . GLN B 1 145 ? 4.094 -14.969 -15.281 1 98.56 145 GLN B O 1
ATOM 2568 N N . TRP B 1 146 ? 2.443 -15.555 -16.797 1 98.75 146 TRP B N 1
ATOM 2569 C CA . TRP B 1 146 ? 2.104 -16.781 -16.078 1 98.75 146 TRP B CA 1
ATOM 2570 C C . TRP B 1 146 ? 3 -17.938 -16.516 1 98.75 146 TRP B C 1
ATOM 2572 O O . TRP B 1 146 ? 3.438 -17.984 -17.656 1 98.75 146 TRP B O 1
ATOM 2582 N N . ASN B 1 147 ? 3.289 -18.781 -15.578 1 98.75 147 ASN B N 1
ATOM 2583 C CA . ASN B 1 147 ? 4.078 -19.984 -15.828 1 98.75 147 ASN B CA 1
ATOM 2584 C C . ASN B 1 147 ? 3.545 -21.172 -15.031 1 98.75 147 ASN B C 1
ATOM 2586 O O . ASN B 1 147 ? 3.203 -21.047 -13.859 1 98.75 147 ASN B O 1
ATOM 2590 N N . ASP B 1 148 ? 3.346 -22.312 -15.719 1 98.62 148 ASP B N 1
ATOM 2591 C CA . ASP B 1 148 ? 2.992 -23.531 -14.984 1 98.62 148 ASP B CA 1
ATOM 2592 C C . ASP B 1 148 ? 4.238 -24.234 -14.469 1 98.62 148 ASP B C 1
ATOM 2594 O O . ASP B 1 148 ? 5.27 -24.266 -15.141 1 98.62 148 ASP B O 1
ATOM 2598 N N . VAL B 1 149 ? 4.148 -24.688 -13.281 1 98.38 149 VAL B N 1
ATOM 2599 C CA . VAL B 1 149 ? 5.23 -25.422 -12.625 1 98.38 149 VAL B CA 1
ATOM 2600 C C . VAL B 1 149 ? 4.648 -26.5 -11.711 1 98.38 149 VAL B C 1
ATOM 2602 O O . VAL B 1 149 ? 3.438 -26.547 -11.484 1 98.38 149 VAL B O 1
ATOM 2605 N N . TYR B 1 150 ? 5.52 -27.438 -11.297 1 98.19 150 TYR B N 1
ATOM 2606 C CA . TYR B 1 150 ? 5.031 -28.469 -10.375 1 98.19 150 TYR B CA 1
ATOM 2607 C C . TYR B 1 150 ? 4.527 -27.844 -9.086 1 98.19 150 TYR B C 1
ATOM 2609 O O . TYR B 1 150 ? 5.098 -26.859 -8.594 1 98.19 150 TYR B O 1
ATOM 2617 N N . CYS B 1 151 ? 3.533 -28.391 -8.508 1 98.69 151 CYS B N 1
ATOM 2618 C CA . CYS B 1 151 ? 2.746 -27.734 -7.465 1 98.69 151 CYS B CA 1
ATOM 2619 C C . CYS B 1 151 ? 3.52 -27.672 -6.152 1 98.69 151 CYS B C 1
ATOM 2621 O O . CYS B 1 151 ? 3.17 -26.906 -5.254 1 98.69 151 CYS B O 1
ATOM 2623 N N . THR B 1 152 ? 4.531 -28.422 -5.988 1 98.5 152 THR B N 1
ATOM 2624 C CA . THR B 1 152 ? 5.297 -28.453 -4.75 1 98.5 152 THR B CA 1
ATOM 2625 C C . THR B 1 152 ? 6.414 -27.422 -4.77 1 98.5 152 THR B C 1
ATOM 2627 O O . THR B 1 152 ? 7.152 -27.281 -3.795 1 98.5 152 THR B O 1
ATOM 2630 N N . PHE B 1 153 ? 6.555 -26.734 -5.969 1 98.06 153 PHE B N 1
ATOM 2631 C CA . PHE B 1 153 ? 7.512 -25.641 -6.016 1 98.06 153 PHE B CA 1
ATOM 2632 C C . PHE B 1 153 ? 7.238 -24.641 -4.902 1 98.06 153 PHE B C 1
ATOM 2634 O O . PHE B 1 153 ? 6.082 -24.422 -4.531 1 98.06 153 PHE B O 1
ATOM 2641 N N . GLU B 1 154 ? 8.297 -24.047 -4.348 1 98.62 154 GLU B N 1
ATOM 2642 C CA . GLU B 1 154 ? 8.086 -23.078 -3.273 1 98.62 154 GLU B CA 1
ATOM 2643 C C . GLU B 1 154 ? 8.297 -21.656 -3.758 1 98.62 154 GLU B C 1
ATOM 2645 O O . GLU B 1 154 ? 9.398 -21.297 -4.188 1 98.62 154 GLU B O 1
ATOM 2650 N N . CYS B 1 155 ? 7.32 -20.875 -3.709 1 98.31 155 CYS B N 1
ATOM 2651 C CA . CYS B 1 155 ? 7.383 -19.453 -4.008 1 98.31 155 CYS B CA 1
ATOM 2652 C C . CYS B 1 155 ? 6.34 -18.672 -3.211 1 98.31 155 CYS B C 1
ATOM 2654 O O . CYS B 1 155 ? 5.676 -19.234 -2.338 1 98.31 155 CYS B O 1
ATOM 2656 N N . TYR B 1 156 ? 6.301 -17.359 -3.377 1 98.5 156 TYR B N 1
ATOM 2657 C CA . TYR B 1 156 ? 5.34 -16.516 -2.668 1 98.5 156 TYR B CA 1
ATOM 2658 C C . TYR B 1 156 ? 3.922 -16.781 -3.164 1 98.5 156 TYR B C 1
ATOM 2660 O O . TYR B 1 156 ? 3.721 -17.547 -4.113 1 98.5 156 TYR B O 1
ATOM 2668 N N . TYR B 1 157 ? 2.979 -16.25 -2.426 1 98.88 157 TYR B N 1
ATOM 2669 C CA . TYR B 1 157 ? 1.593 -16.438 -2.846 1 98.88 157 TYR B CA 1
ATOM 2670 C C . TYR B 1 157 ? 0.798 -15.141 -2.674 1 98.88 157 TYR B C 1
ATOM 2672 O O . TYR B 1 157 ? 1.145 -14.297 -1.845 1 98.88 157 TYR B O 1
ATOM 2680 N N . LEU B 1 158 ? -0.191 -15.039 -3.521 1 98.94 158 LEU B N 1
ATOM 2681 C CA . LEU B 1 158 ? -1.06 -13.867 -3.576 1 98.94 158 LEU B CA 1
ATOM 2682 C C . LEU B 1 158 ? -2.498 -14.242 -3.232 1 98.94 158 LEU B C 1
ATOM 2684 O O . LEU B 1 158 ? -3.098 -15.094 -3.893 1 98.94 158 LEU B O 1
ATOM 2688 N N . CYS B 1 159 ? -3.002 -13.594 -2.164 1 98.94 159 CYS B N 1
ATOM 2689 C CA . CYS B 1 159 ? -4.387 -13.812 -1.771 1 98.94 159 CYS B CA 1
ATOM 2690 C C . CYS B 1 159 ? -5.254 -12.609 -2.123 1 98.94 159 CYS B C 1
ATOM 2692 O O . CYS B 1 159 ? -4.754 -11.484 -2.213 1 98.94 159 CYS B O 1
ATOM 2694 N N . GLU B 1 160 ? -6.547 -12.891 -2.309 1 98.88 160 GLU B N 1
ATOM 2695 C CA . GLU B 1 160 ? -7.5 -11.797 -2.508 1 98.88 160 GLU B CA 1
ATOM 2696 C C . GLU B 1 160 ? -8.773 -12.031 -1.704 1 98.88 160 GLU B C 1
ATOM 2698 O O . GLU B 1 160 ? -9.172 -13.172 -1.475 1 98.88 160 GLU B O 1
ATOM 2703 N N . LYS B 1 161 ? -9.352 -10.953 -1.266 1 98.44 161 LYS B N 1
ATOM 2704 C CA . LYS B 1 161 ? -10.664 -10.945 -0.62 1 98.44 161 LYS B CA 1
ATOM 2705 C C . LYS B 1 161 ? -11.414 -9.656 -0.922 1 98.44 161 LYS B C 1
ATOM 2707 O O . LYS B 1 161 ? -10.812 -8.648 -1.3 1 98.44 161 LYS B O 1
ATOM 2712 N N . PRO B 1 162 ? -12.703 -9.742 -0.85 1 96.81 162 PRO B N 1
ATOM 2713 C CA . PRO B 1 162 ? -13.461 -8.5 -1.046 1 96.81 162 PRO B CA 1
ATOM 2714 C C . PRO B 1 162 ? -13.188 -7.465 0.045 1 96.81 162 PRO B C 1
ATOM 2716 O O . PRO B 1 162 ? -12.844 -7.828 1.173 1 96.81 162 PRO B O 1
ATOM 2719 N N . VAL B 1 163 ? -13.258 -6.199 -0.373 1 94.81 163 VAL B N 1
ATOM 2720 C CA . VAL B 1 163 ? -13.195 -5.145 0.634 1 94.81 163 VAL B CA 1
ATOM 2721 C C . VAL B 1 163 ? -14.289 -5.363 1.679 1 94.81 163 VAL B C 1
ATOM 2723 O O . VAL B 1 163 ? -15.414 -5.75 1.342 1 94.81 163 VAL B O 1
ATOM 2726 N N . PRO B 1 164 ? -13.859 -5.078 2.914 1 90.06 164 PRO B N 1
ATOM 2727 C CA . PRO B 1 164 ? -14.883 -5.277 3.947 1 90.06 164 PRO B CA 1
ATOM 2728 C C . PRO B 1 164 ? -16.078 -4.344 3.783 1 90.06 164 PRO B C 1
ATOM 2730 O O . PRO B 1 164 ? -15.93 -3.23 3.27 1 90.06 164 PRO B O 1
ATOM 2733 N N . ASN B 1 165 ? -17.281 -4.754 4.035 1 76.31 165 ASN B N 1
ATOM 2734 C CA . ASN B 1 165 ? -18.531 -4 3.959 1 76.31 165 ASN B CA 1
ATOM 2735 C C . ASN B 1 165 ? -18.656 -2.996 5.105 1 76.31 165 ASN B C 1
ATOM 2737 O O . ASN B 1 165 ? -18.125 -3.227 6.195 1 76.31 165 ASN B O 1
#

Foldseek 3Di:
DDDPCPDDPDDPDPPPPPPPPDDPPVPPQPPDPDQQDPVPVQWDDDDQKTKHWDPWKWFLVVLQVVLVVVVWGFADDFDPRSLQVCLVVCVQFKAFGQWWCVVPPPDIAGPVGPDPVPTDAFADVCPPPCVVVAFTTWIAGHSRHIYTDHRGDIGIYMIMDGGDD/DDCPCPDPPDDPDPDPPPPPPDDPPVPPQPPDPDQQDPVPVQWDDDDQKTKHWDPWKWFLVVLQVVLVVVVWGFADDFDPRSLQVCLVVCVQFKAFGQWWCVVPPPDIAGPVGPDPVPTDAFADVCPPPCVVVAFTTWIAGHSRHIYTDHRGDIGIYMIMDGGDD

Radius of gyration: 26.16 Å; Cα contacts (8 Å, |Δi|>4): 572; chains: 2; bounding box: 65×89×76 Å

InterPro domains:
  IPR001304 C-type lectin-like [PF00059] (57-161)
  IPR001304 C-type lectin-like [PS50041] (46-160)
  IPR001304 C-type lectin-like [SM00034] (36-160)
  IPR016186 C-type lectin-like/link domain superfamily [G3DSA:3.10.100.10] (26-163)
  IPR016187 C-type lectin fold [SSF56436] (28-163)
  IPR018378 C-type lectin, conserved site [PS00615] (137-159)
  IPR033989 CD209-like, C-type lectin-like domain [cd03590] (42-161)
  IPR050111 C-type lectin and snaclec domain-containing protein [PTHR22803] (41-162)

Solvent-accessible surface area (backbone atoms only — not comparable to full-atom values): 18741 Å² total; per-residue (Å²): 141,85,86,80,78,75,80,75,74,78,71,79,75,78,78,67,81,69,80,79,84,78,77,82,60,73,62,70,77,68,64,50,68,45,62,48,33,84,90,32,50,64,39,45,73,57,93,72,26,22,31,36,75,52,86,59,61,38,25,49,66,57,41,42,49,52,20,43,74,65,74,32,30,40,30,77,66,62,38,70,68,55,43,51,53,50,24,66,54,37,40,48,42,50,27,34,38,27,40,31,18,71,90,40,84,87,51,62,38,35,77,87,65,56,61,52,90,82,41,50,81,54,54,31,91,80,40,73,59,33,66,91,75,55,28,35,27,32,25,30,22,62,83,38,22,30,40,49,34,44,44,74,49,69,34,26,32,31,26,32,34,71,42,68,130,141,86,81,78,80,72,79,79,72,77,70,80,74,80,75,68,82,68,81,80,83,80,76,85,62,73,64,71,77,68,65,48,68,47,64,50,34,84,89,31,50,63,38,44,73,56,93,70,26,23,31,37,73,52,86,60,65,38,25,50,67,57,41,43,49,52,20,42,74,67,75,32,30,41,30,78,64,63,38,70,68,54,43,52,53,49,23,65,55,39,40,48,42,50,28,34,38,26,39,32,18,73,90,40,84,89,50,61,38,35,78,85,65,57,62,52,89,82,39,53,81,55,54,31,91,80,40,74,61,36,68,91,76,54,26,37,26,32,26,31,23,63,84,37,24,31,40,50,34,44,46,75,50,68,34,25,32,31,24,33,33,69,42,69,130

Sequence (330 aa):
CFTISWPALPLPTCLVCEEEEGLGFRAPVRELVFPCGPEAREWEYFDGKCYYFSIDRMSWYKAKTQCEEMHSRLAIINSFAKQNFVMFRTRNERFWIGLTDGNSEGEWEWIDGTDYKSTFTFWKEGEPNNSGNNEDCAHVWTSGQWNDVYCTFECYYLCEKPVPNCFTISWPALPLPTCLVCEEEEGLGFRAPVRELVFPCGPEAREWEYFDGKCYYFSIDRMSWYKAKTQCEEMHSRLAIINSFAKQNFVMFRTRNERFWIGLTDGNSEGEWEWIDGTDYKSTFTFWKEGEPNNSGNNEDCAHVWTSGQWNDVYCTFECYYLCEKPVPN

Secondary structure (DSSP, 8-state):
---------------------SS---------S-TT-TT-TTEEEETTEEEEE-SS-B-HHHHHHHHHHTT-EE----SHHHHHHHHHHHTT--EEEEEE-SSSTT--EETT---STTS---BPTT-S--GGG---EEEE-GGG-EEEE-TT--BEEEEEEEPP-/---------------------SS---------S-TT-TT-TTEEEETTEEEEE-SS-B-HHHHHHHHHHTT-EE----SHHHHHHHHHHHTT--EEEEEE-SSSTT--EETT---STTS---BPTT-S--GGG---EEEE-GGG-EEEE-TT--BEEEEEEEPP-

pLDDT: mean 84.3, std 25.74, range [22.64, 98.94]

Nearest PDB structures (foldseek):
  3kqg-assembly1_B  TM=8.913E-01  e=2.234E-13  Homo sapiens
  4m18-assembly2_D  TM=9.140E-01  e=8.687E-11  Homo sapiens
  3g84-assembly1_C  TM=9.147E-01  e=8.687E-11  Homo sapiens
  3dbz-assembly1_B  TM=9.147E-01  e=1.098E-10  Homo sapiens
  2ria-assembly1_C  TM=8.967E-01  e=8.687E-11  Homo sapiens